Protein AF-A0A2J7ZG63-F1 (afdb_monomer_lite)

Sequence (299 aa):
ALFIFLTGQVRAAGVLKMDDATDRFLRTLTELAVAHCLASAEAAAAAAANSGARQDAAGSGPLSFIATDALVSLVAALVVQLNGGETLLNRYLALLVGLIKRDADEASVKFNARPYLRIWVGLMSELGVVPGSHAAAALAAAANADPSLGAPPAAADPGAQMRYLRACGVALHALQPLSVPGFAFGWLELIAHRSFMPRVLTAQLASGWPLFASLLIALLRFLEPYLRAADLSESIKQLYKGCLRLLLVLLHDFPEFLCEHHFSLCEAIPAPAVQMRNLVLSAFPRNMRLPDPFTPNLK

Secondary structure (DSSP, 8-state):
-HHHHHHHHHHHTTGGG-SHHHHHHHHHHHHHHHHHHHHHHHHHHHHHHHTT----SSS-PPP--HHHHHHHHHHHHHHHTS--HHHHHHHHHHHHHHHHHHHHHHTTTT---HHHHHHHHHHHHHTT--TT-HHHHHHHHHHHH-GGG-SS-GGG-HHHHHHHHHHHHHHHHHT-TTT-GGGHHHHHHHHT-TTTHHHHHT-GGGTTHHHHHHHHHHHHHHHHHHHHHT---HHHHHHHHHHHHHHHHHHHH-HHHHHHHHHHHHHHS-TT-HHHHHHHHT---TT--PPPTT-TT--

Radius of gyration: 22.32 Å; chains: 1; bounding box: 62×52×74 Å

InterPro domains:
  IPR007196 CCR4-Not complex component, Not1, C-terminal [PF04054] (164-299)
  IPR040398 CCR4-NOT transcription complex subunit 1 [PTHR13162] (9-299)

pLDDT: mean 84.55, std 16.76, range [36.06, 98.69]

Foldseek 3Di:
DVLVVVLVVCVVVVLLVPDPVVLVVLLVLLVVQVVQQQVVFVVQVVVCVVVPDDPDDDDTGDTDNPSLLVSLVVQLCCQWVVVSALVSLLSSLVSLLVVLLVQCVVVVPDDDCVSSLSNLLSNLPSLQPDPPDPVLVVLVVVCVVDVVSDDRTCNPPLVRSLSSLLSSLVSLLSVQCVSRVVCNVSSLCSLLPPSRPVSLCPPPPNNSLVSNLSNLLSLLLVLAVCLQVVPADPVSVVSVVSNLVSLQCCLVPPLVSLVVCLVVNLVSHDPSPVSSNCSSVVRDDPPDDDDDPPPPPDD

Structure (mmCIF, N/CA/C/O backbone):
data_AF-A0A2J7ZG63-F1
#
_entry.id   AF-A0A2J7ZG63-F1
#
loop_
_atom_site.group_PDB
_atom_site.id
_atom_site.type_symbol
_atom_site.label_atom_id
_atom_site.label_alt_id
_atom_site.label_comp_id
_atom_site.label_asym_id
_atom_site.label_entity_id
_atom_site.label_seq_id
_atom_site.pdbx_PDB_ins_code
_atom_site.Cartn_x
_atom_site.Cartn_y
_atom_site.Cartn_z
_atom_site.occupancy
_atom_site.B_iso_or_equiv
_atom_site.auth_seq_id
_atom_site.auth_comp_id
_atom_site.auth_asym_id
_atom_site.auth_atom_id
_atom_site.pdbx_PDB_model_num
ATOM 1 N N . ALA A 1 1 ? -16.377 22.037 19.843 1.00 40.59 1 ALA A N 1
ATOM 2 C CA . ALA A 1 1 ? -17.031 21.503 21.060 1.00 40.59 1 ALA A CA 1
ATOM 3 C C . ALA A 1 1 ? -16.798 19.997 21.237 1.00 40.59 1 ALA A C 1
ATOM 5 O O . ALA A 1 1 ? -16.064 19.644 22.147 1.00 40.59 1 ALA A O 1
ATOM 6 N N . LEU A 1 2 ? -17.312 19.116 20.360 1.00 46.38 2 LEU A N 1
ATOM 7 C CA . LEU A 1 2 ? -17.139 17.651 20.488 1.00 46.38 2 LEU A CA 1
ATOM 8 C C . LEU A 1 2 ? -15.664 17.209 20.480 1.00 46.38 2 LEU A C 1
ATOM 10 O O . LEU A 1 2 ? -15.243 16.418 21.314 1.00 46.38 2 LEU A O 1
ATOM 14 N N . PHE A 1 3 ? -14.866 17.789 19.582 1.00 51.56 3 PHE A N 1
ATOM 15 C CA . PHE A 1 3 ? -13.427 17.540 19.501 1.00 51.56 3 PHE A CA 1
ATOM 16 C C . PHE A 1 3 ? -12.673 17.960 20.778 1.00 51.56 3 PHE A C 1
ATOM 18 O O . PHE A 1 3 ? -11.799 17.243 21.254 1.00 51.56 3 PHE A O 1
ATOM 25 N N . ILE A 1 4 ? -13.058 19.094 21.374 1.00 55.00 4 ILE A N 1
ATOM 26 C CA . ILE A 1 4 ? -12.475 19.625 22.621 1.00 55.00 4 ILE A CA 1
ATOM 27 C C . ILE A 1 4 ? -12.866 18.744 23.819 1.00 55.00 4 ILE A C 1
ATOM 29 O O . ILE A 1 4 ? -12.054 18.452 24.692 1.00 55.00 4 ILE A O 1
ATOM 33 N N . PHE A 1 5 ? -14.107 18.256 23.835 1.00 58.56 5 PHE A N 1
ATOM 34 C CA . PHE A 1 5 ? -14.578 17.309 24.841 1.00 58.56 5 PHE A CA 1
ATOM 35 C C . PHE A 1 5 ? -13.845 15.962 24.750 1.00 58.56 5 PHE A C 1
ATOM 37 O O . PHE A 1 5 ? -13.357 15.457 25.759 1.00 58.56 5 PHE A O 1
ATOM 44 N N . LEU A 1 6 ? -13.697 15.414 23.539 1.00 59.81 6 LEU A N 1
ATOM 45 C CA . LEU A 1 6 ? -12.946 14.180 23.292 1.00 59.81 6 LEU A CA 1
ATOM 46 C C . LEU A 1 6 ? -11.471 14.327 23.668 1.00 59.81 6 LEU A C 1
ATOM 48 O O . LEU A 1 6 ? -10.932 13.460 24.343 1.00 59.81 6 LEU A O 1
ATOM 52 N N . THR A 1 7 ? -10.823 15.436 23.310 1.00 62.16 7 THR A N 1
ATOM 53 C CA . THR A 1 7 ? -9.430 15.697 23.711 1.00 62.16 7 THR A CA 1
ATOM 54 C C . THR A 1 7 ? -9.279 15.827 25.229 1.00 62.16 7 THR A C 1
ATOM 56 O O . THR A 1 7 ? -8.307 15.309 25.778 1.00 62.16 7 THR A O 1
ATOM 59 N N . GLY A 1 8 ? -10.250 16.430 25.924 1.00 64.06 8 GLY A N 1
ATOM 60 C CA . GLY A 1 8 ? -10.301 16.456 27.389 1.00 64.06 8 GLY A CA 1
ATOM 61 C C . GLY A 1 8 ? -10.406 15.058 28.008 1.00 64.06 8 GLY A C 1
ATOM 62 O O . GLY A 1 8 ? -9.625 14.720 28.895 1.00 64.06 8 GLY A O 1
ATOM 63 N N . GLN A 1 9 ? -11.305 14.217 27.490 1.00 68.56 9 GLN A N 1
ATOM 64 C CA . GLN A 1 9 ? -11.489 12.835 27.953 1.00 68.56 9 GLN A CA 1
ATOM 65 C C . GLN A 1 9 ? -10.272 11.948 27.654 1.00 68.56 9 GLN A C 1
ATOM 67 O O . GLN A 1 9 ? -9.820 11.207 28.520 1.00 68.56 9 GLN A O 1
ATOM 72 N N . VAL A 1 10 ? -9.684 12.062 26.461 1.00 68.31 10 VAL A N 1
ATOM 73 C CA . VAL A 1 10 ? -8.494 11.300 26.043 1.00 68.31 10 VAL A CA 1
ATOM 74 C C . VAL A 1 10 ? -7.267 11.675 26.879 1.00 68.31 10 VAL A C 1
ATOM 76 O O . VAL A 1 10 ? -6.502 10.795 27.280 1.00 68.31 10 VAL A O 1
ATOM 79 N N . ARG A 1 11 ? -7.081 12.968 27.184 1.00 67.25 11 ARG A N 1
ATOM 80 C CA . ARG A 1 11 ? -6.008 13.424 28.083 1.00 67.25 11 ARG A CA 1
ATOM 81 C C . ARG A 1 11 ? -6.235 12.945 29.515 1.00 67.25 11 ARG A C 1
ATOM 83 O O . ARG A 1 11 ? -5.290 12.460 30.131 1.00 67.25 11 ARG A O 1
ATOM 90 N N . ALA A 1 12 ? -7.468 13.023 30.018 1.00 64.62 12 ALA A N 1
ATOM 91 C CA . ALA A 1 12 ? -7.820 12.536 31.353 1.00 64.62 12 ALA A CA 1
ATOM 92 C C . ALA A 1 12 ? -7.634 11.014 31.490 1.00 64.62 12 ALA A C 1
ATOM 94 O O . ALA A 1 12 ? -7.130 10.544 32.507 1.00 64.62 12 ALA A O 1
ATOM 95 N N . ALA A 1 13 ? -7.955 10.253 30.441 1.00 68.38 13 ALA A N 1
ATOM 96 C CA . ALA A 1 13 ? -7.756 8.807 30.372 1.00 68.38 13 ALA A CA 1
ATOM 97 C C . ALA A 1 13 ? -6.279 8.390 30.226 1.00 68.38 13 ALA A C 1
ATOM 99 O O . ALA A 1 13 ? -5.968 7.205 30.295 1.00 68.38 13 ALA A O 1
ATOM 100 N N . GLY A 1 14 ? -5.353 9.337 30.036 1.00 68.00 14 GLY A N 1
ATOM 101 C CA . GLY A 1 14 ? -3.921 9.050 29.965 1.00 68.00 14 GLY A CA 1
ATOM 102 C C . GLY A 1 14 ? -3.464 8.356 28.680 1.00 68.00 14 GLY A C 1
ATOM 103 O O . GLY A 1 14 ? -2.347 7.860 28.649 1.00 68.00 14 GLY A O 1
ATOM 104 N N . VAL A 1 15 ? -4.258 8.369 27.605 1.00 67.12 15 VAL A N 1
ATOM 105 C CA . VAL A 1 15 ? -3.941 7.695 26.322 1.00 67.12 15 VAL A CA 1
ATOM 106 C C . VAL A 1 15 ? -2.662 8.242 25.663 1.00 67.12 15 VAL A C 1
ATOM 108 O O . VAL A 1 15 ? -2.036 7.589 24.841 1.00 67.12 15 VAL A O 1
ATOM 111 N N . LEU A 1 16 ? -2.225 9.451 26.023 1.00 67.38 16 LEU A N 1
ATOM 112 C CA . LEU A 1 16 ? -0.971 10.035 25.527 1.00 67.38 16 LEU A CA 1
ATOM 113 C C . LEU A 1 16 ? 0.252 9.677 26.383 1.00 67.38 16 LEU A C 1
ATOM 115 O O . LEU A 1 16 ? 1.351 10.134 26.083 1.00 67.38 16 LEU A O 1
ATOM 119 N N . LYS A 1 17 ? 0.095 8.861 27.434 1.00 74.12 17 LYS A N 1
ATOM 120 C CA . LYS A 1 17 ? 1.225 8.361 28.233 1.00 74.12 17 LYS A CA 1
ATOM 121 C C . LYS A 1 17 ? 2.074 7.344 27.467 1.00 74.12 17 LYS A C 1
ATOM 123 O O . LYS A 1 17 ? 3.171 7.037 27.920 1.00 74.12 17 LYS A O 1
ATOM 128 N N . MET A 1 18 ? 1.596 6.871 26.307 1.00 77.56 18 MET A N 1
ATOM 129 C CA . MET A 1 18 ? 2.280 5.891 25.453 1.00 77.56 18 MET A CA 1
ATOM 130 C C . MET A 1 18 ? 2.677 4.634 26.245 1.00 77.56 18 MET A C 1
ATOM 132 O O . MET A 1 18 ? 3.762 4.078 26.083 1.00 77.56 18 MET A O 1
ATOM 136 N N . ASP A 1 19 ? 1.792 4.204 27.133 1.00 81.62 19 ASP A N 1
ATOM 137 C CA . ASP A 1 19 ? 1.919 3.001 27.944 1.00 81.62 19 ASP A CA 1
ATOM 138 C C . ASP A 1 19 ? 1.199 1.810 27.287 1.00 81.62 19 ASP A C 1
ATOM 140 O O . ASP A 1 19 ? 0.539 1.939 26.253 1.00 81.62 19 ASP A O 1
ATOM 144 N N . ASP A 1 20 ? 1.297 0.630 27.896 1.00 84.38 20 ASP A N 1
ATOM 145 C CA . ASP A 1 20 ? 0.614 -0.578 27.413 1.00 84.38 20 ASP A CA 1
ATOM 146 C C . ASP A 1 20 ? -0.909 -0.405 27.316 1.00 84.38 20 ASP A C 1
ATOM 148 O O . ASP A 1 20 ? -1.566 -1.065 26.507 1.00 84.38 20 ASP A O 1
ATOM 152 N N . ALA A 1 21 ? -1.495 0.473 28.137 1.00 84.44 21 ALA A N 1
ATOM 153 C CA . ALA A 1 21 ? -2.921 0.771 28.088 1.00 84.44 21 ALA A CA 1
ATOM 154 C C . ALA A 1 21 ? -3.298 1.474 26.776 1.00 84.44 21 ALA A C 1
ATOM 156 O O . ALA A 1 21 ? -4.328 1.149 26.184 1.00 84.44 21 ALA A O 1
ATOM 157 N N . THR A 1 22 ? -2.434 2.364 26.283 1.00 84.75 22 THR A N 1
ATOM 158 C CA . THR A 1 22 ? -2.588 3.035 24.986 1.00 84.75 22 THR A CA 1
ATOM 159 C C . THR A 1 22 ? -2.623 2.027 23.836 1.00 84.75 22 THR A C 1
ATOM 161 O O . THR A 1 22 ? -3.526 2.072 22.998 1.00 84.75 22 THR A O 1
ATOM 164 N N . ASP A 1 23 ? -1.695 1.067 23.818 1.00 87.94 23 ASP A N 1
ATOM 165 C CA . ASP A 1 23 ? -1.643 0.042 22.769 1.00 87.94 23 ASP A CA 1
ATOM 166 C C . ASP A 1 23 ? -2.862 -0.889 22.817 1.00 87.94 23 ASP A C 1
ATOM 168 O O . ASP A 1 23 ? -3.428 -1.227 21.775 1.00 87.94 23 ASP A O 1
ATOM 172 N N . ARG A 1 24 ? -3.312 -1.284 24.018 1.00 89.69 24 ARG A N 1
ATOM 173 C CA . ARG A 1 24 ? -4.536 -2.090 24.191 1.00 89.69 24 ARG A CA 1
ATOM 174 C C . ARG A 1 24 ? -5.777 -1.335 23.734 1.00 89.69 24 ARG A C 1
ATOM 176 O O . ARG A 1 24 ? -6.632 -1.923 23.074 1.00 89.69 24 ARG A O 1
ATOM 183 N N . PHE A 1 25 ? -5.870 -0.048 24.061 1.00 90.00 25 PHE A N 1
ATOM 184 C CA . PHE A 1 25 ? -6.970 0.812 23.640 1.00 90.00 25 PHE A CA 1
ATOM 185 C C . PHE A 1 25 ? -7.047 0.904 22.114 1.00 90.00 25 PHE A C 1
ATOM 187 O O . PHE A 1 25 ? -8.087 0.586 21.537 1.00 90.00 25 PHE A O 1
ATOM 194 N N . LEU A 1 26 ? -5.936 1.253 21.456 1.00 91.69 26 LEU A N 1
ATOM 195 C CA . LEU A 1 26 ? -5.878 1.338 19.997 1.00 91.69 26 LEU A CA 1
ATOM 196 C C . LEU A 1 26 ? -6.184 -0.012 19.345 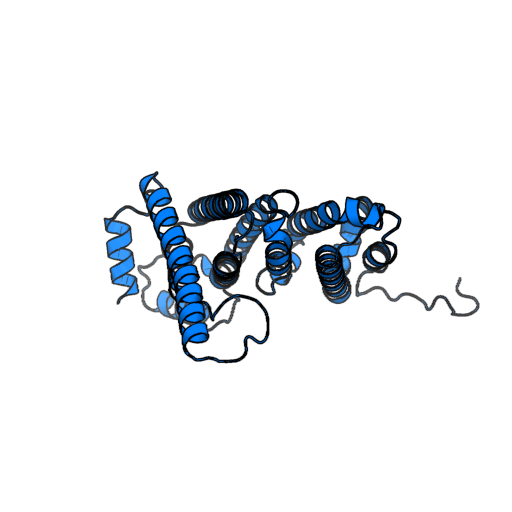1.00 91.69 26 LEU A C 1
ATOM 198 O O . LEU A 1 26 ? -6.957 -0.054 18.393 1.00 91.69 26 LEU A O 1
ATOM 202 N N . ARG A 1 27 ? -5.666 -1.117 19.899 1.00 94.00 27 ARG A N 1
ATOM 203 C CA . ARG A 1 27 ? -5.936 -2.470 19.391 1.00 94.00 27 ARG A CA 1
ATOM 204 C C . ARG A 1 27 ? -7.414 -2.803 19.435 1.00 94.00 27 ARG A C 1
ATOM 206 O O . ARG A 1 27 ? -7.976 -3.194 18.418 1.00 94.00 27 ARG A O 1
ATOM 213 N N . THR A 1 28 ? -8.025 -2.602 20.597 1.00 93.88 28 THR A N 1
ATOM 214 C CA . THR A 1 28 ? -9.440 -2.904 20.819 1.00 93.88 28 THR A CA 1
ATOM 215 C C . THR A 1 28 ? -10.318 -2.080 19.881 1.00 93.88 28 THR A C 1
ATOM 217 O O . THR A 1 28 ? -11.262 -2.607 19.299 1.00 93.88 28 THR A O 1
ATOM 220 N N . LEU A 1 29 ? -9.994 -0.798 19.676 1.00 93.44 29 LEU A N 1
ATOM 221 C CA . LEU A 1 29 ? -10.729 0.045 18.735 1.00 93.44 29 LEU A CA 1
ATOM 222 C C . LEU A 1 29 ? -10.574 -0.412 17.283 1.00 93.44 29 LEU A C 1
ATOM 224 O O . LEU A 1 29 ? -11.563 -0.426 16.550 1.00 93.44 29 LEU A O 1
ATOM 228 N N . THR A 1 30 ? -9.366 -0.794 16.858 1.00 95.44 30 THR A N 1
ATOM 229 C CA . THR A 1 30 ? -9.146 -1.321 15.505 1.00 95.44 30 THR A CA 1
ATOM 230 C C . THR A 1 30 ? -9.917 -2.617 15.286 1.00 95.44 30 THR A C 1
ATOM 232 O O . THR A 1 30 ? -10.618 -2.739 14.284 1.00 95.44 30 THR A O 1
ATOM 235 N N . GLU A 1 31 ? -9.853 -3.553 16.232 1.00 94.75 31 GLU A N 1
ATOM 236 C CA . GLU A 1 31 ? -10.591 -4.819 16.171 1.00 94.75 31 GLU A CA 1
ATOM 237 C C . GLU A 1 31 ? -12.105 -4.587 16.128 1.00 94.75 31 GLU A C 1
ATOM 239 O O . GLU A 1 31 ? -12.787 -5.163 15.282 1.00 94.75 31 GLU A O 1
ATOM 244 N N . LEU A 1 32 ? -12.633 -3.682 16.959 1.00 94.12 32 LEU A N 1
ATOM 245 C CA . LEU A 1 32 ? -14.058 -3.347 16.973 1.00 94.12 32 LEU A CA 1
ATOM 246 C C . LEU A 1 32 ? -14.509 -2.701 15.654 1.00 94.12 32 LEU A C 1
ATOM 248 O O . LEU A 1 32 ? -15.572 -3.039 15.131 1.00 94.12 32 LEU A O 1
ATOM 252 N N . ALA A 1 33 ? -13.704 -1.794 15.092 1.00 94.62 33 ALA A N 1
ATOM 253 C CA . ALA A 1 33 ? -14.012 -1.141 13.823 1.00 94.62 33 ALA A CA 1
ATOM 254 C C . ALA A 1 33 ? -14.024 -2.135 12.652 1.00 94.62 33 ALA A C 1
ATOM 256 O O . ALA A 1 33 ? -14.922 -2.086 11.805 1.00 94.62 33 ALA A O 1
ATOM 257 N N . VAL A 1 34 ? -13.059 -3.059 12.620 1.00 94.12 34 VAL A N 1
ATOM 258 C CA . VAL A 1 34 ? -13.005 -4.137 11.625 1.00 94.12 34 VAL A CA 1
ATOM 259 C C . VAL A 1 34 ? -14.193 -5.082 11.799 1.00 94.12 34 VAL A C 1
ATOM 261 O O . VAL A 1 34 ? -14.897 -5.340 10.824 1.00 94.12 34 VAL A O 1
ATOM 264 N N . ALA A 1 35 ? -14.473 -5.534 13.023 1.00 92.38 35 ALA A N 1
ATOM 265 C CA . ALA A 1 35 ? -15.587 -6.431 13.317 1.00 92.38 35 ALA A CA 1
ATOM 266 C C . ALA A 1 35 ? -16.938 -5.820 12.919 1.00 92.38 35 ALA A C 1
ATOM 268 O O . ALA A 1 35 ? -17.740 -6.483 12.267 1.00 92.38 35 ALA A O 1
ATOM 269 N N . HIS A 1 36 ? -17.167 -4.538 13.223 1.00 92.50 36 HIS A N 1
ATOM 270 C CA . HIS A 1 36 ? -18.373 -3.825 12.801 1.00 92.50 36 HIS A CA 1
ATOM 271 C C . HIS A 1 36 ? -18.509 -3.782 11.271 1.00 92.50 36 HIS A C 1
ATOM 273 O O . HIS A 1 36 ? -19.591 -4.007 10.725 1.00 92.50 36 HIS A O 1
ATOM 279 N N . CYS A 1 37 ? -17.409 -3.510 10.563 1.00 91.12 37 CYS A N 1
ATOM 280 C CA . CYS A 1 37 ? -17.391 -3.492 9.104 1.00 91.12 37 CYS A CA 1
ATOM 281 C C . CYS A 1 37 ? -17.750 -4.876 8.535 1.00 91.12 37 CYS A C 1
ATOM 283 O O . CYS A 1 37 ? -18.653 -4.986 7.707 1.00 91.12 37 CYS A O 1
ATOM 285 N N . LEU A 1 38 ? -17.135 -5.948 9.036 1.00 90.00 38 LEU A N 1
ATOM 286 C CA . LEU A 1 38 ? -17.414 -7.315 8.584 1.00 90.00 38 LEU A CA 1
ATOM 287 C C . LEU A 1 38 ? -18.848 -7.762 8.905 1.00 90.00 38 LEU A C 1
ATOM 289 O O . LEU A 1 38 ? -19.541 -8.247 8.011 1.00 90.00 38 LEU A O 1
ATOM 293 N N . ALA A 1 39 ? -19.331 -7.497 10.121 1.00 89.44 39 ALA A N 1
ATOM 294 C CA . ALA A 1 39 ? -20.701 -7.804 10.528 1.00 89.44 39 ALA A CA 1
ATOM 295 C C . ALA A 1 39 ? -21.741 -7.095 9.643 1.00 89.44 39 ALA A C 1
ATOM 297 O O . ALA A 1 39 ? -22.779 -7.667 9.316 1.00 89.44 39 ALA A O 1
ATOM 298 N N . SER A 1 40 ? -21.454 -5.866 9.193 1.00 88.00 40 SER A N 1
ATOM 299 C CA . SER A 1 40 ? -22.346 -5.147 8.275 1.00 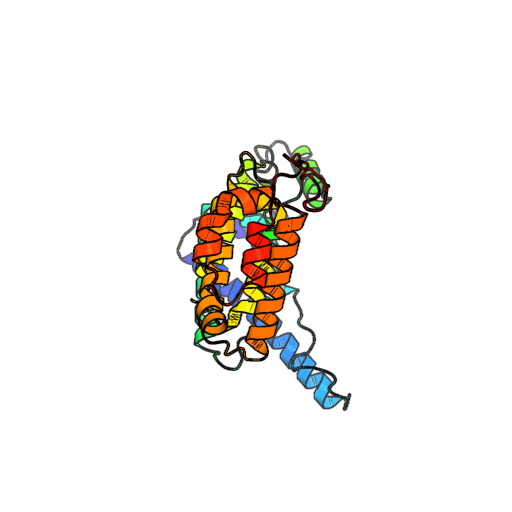88.00 40 SER A CA 1
ATOM 300 C C . SER A 1 40 ? -22.465 -5.823 6.903 1.00 88.00 40 SER A C 1
ATOM 302 O O . SER A 1 40 ? -23.559 -5.871 6.341 1.00 88.00 40 SER A O 1
ATOM 304 N N . ALA A 1 41 ? -21.379 -6.412 6.390 1.00 84.19 41 ALA A N 1
ATOM 305 C CA . ALA A 1 41 ? -21.413 -7.153 5.131 1.00 84.19 41 ALA A CA 1
ATOM 306 C C . ALA A 1 41 ? -22.164 -8.481 5.261 1.00 84.19 41 ALA A C 1
ATOM 308 O O . ALA A 1 41 ? -22.887 -8.859 4.337 1.00 84.19 41 ALA A O 1
ATOM 309 N N . GLU A 1 42 ? -22.025 -9.170 6.395 1.00 84.00 42 GLU A N 1
ATOM 310 C CA . GLU A 1 42 ? -22.780 -10.391 6.692 1.00 84.00 42 GLU A CA 1
ATOM 311 C C . GLU A 1 42 ? -24.279 -10.103 6.817 1.00 84.00 42 GLU A C 1
ATOM 313 O O . GLU A 1 42 ? -25.093 -10.785 6.192 1.00 84.00 42 GLU A O 1
ATOM 318 N N . ALA A 1 43 ? -24.651 -9.040 7.535 1.00 83.81 43 ALA A N 1
ATOM 319 C CA . ALA A 1 43 ? -26.038 -8.599 7.657 1.00 83.81 43 ALA A CA 1
ATOM 320 C C . ALA A 1 43 ? -26.644 -8.228 6.293 1.00 83.81 43 ALA A C 1
ATOM 322 O O . ALA A 1 43 ? -27.768 -8.622 5.975 1.00 83.81 43 ALA A O 1
ATOM 323 N N . ALA A 1 44 ? -25.887 -7.515 5.453 1.00 80.69 44 ALA A N 1
ATOM 324 C CA . ALA A 1 44 ? -26.332 -7.151 4.114 1.00 80.69 44 ALA A CA 1
ATOM 325 C C . ALA A 1 44 ? -26.457 -8.373 3.182 1.00 80.69 44 ALA A C 1
ATOM 327 O O . ALA A 1 44 ? -27.405 -8.455 2.400 1.00 80.69 44 ALA A O 1
ATOM 328 N N . ALA A 1 45 ? -25.551 -9.349 3.290 1.00 79.19 45 ALA A N 1
ATOM 329 C CA . ALA A 1 45 ? -25.643 -10.606 2.550 1.00 79.19 45 ALA A CA 1
ATOM 330 C C . ALA A 1 45 ? -26.867 -11.439 2.977 1.00 79.19 45 ALA A C 1
ATOM 332 O O . ALA A 1 45 ? -27.569 -11.979 2.122 1.00 79.19 45 ALA A O 1
ATOM 333 N N . ALA A 1 46 ? -27.174 -11.489 4.278 1.00 80.25 46 ALA A N 1
ATOM 334 C CA . ALA A 1 46 ? -28.361 -12.166 4.800 1.00 80.25 46 ALA A CA 1
ATOM 335 C C . ALA A 1 46 ? -29.670 -11.505 4.322 1.00 80.25 46 ALA A C 1
ATOM 337 O O . ALA A 1 46 ? -30.613 -12.195 3.933 1.00 80.25 46 ALA A O 1
ATOM 338 N N . ALA A 1 47 ? -29.722 -10.170 4.271 1.00 79.25 47 ALA A N 1
ATOM 339 C CA . ALA A 1 47 ? -30.874 -9.437 3.741 1.00 79.25 47 ALA A CA 1
ATOM 340 C C . ALA A 1 47 ? -31.092 -9.676 2.231 1.00 79.25 47 ALA A C 1
ATOM 342 O O . ALA A 1 47 ? -32.232 -9.810 1.776 1.00 79.25 47 ALA A O 1
ATOM 343 N N . ALA A 1 48 ? -30.010 -9.776 1.453 1.00 73.56 48 ALA A N 1
ATOM 344 C CA . ALA A 1 48 ? -30.072 -10.098 0.026 1.00 73.56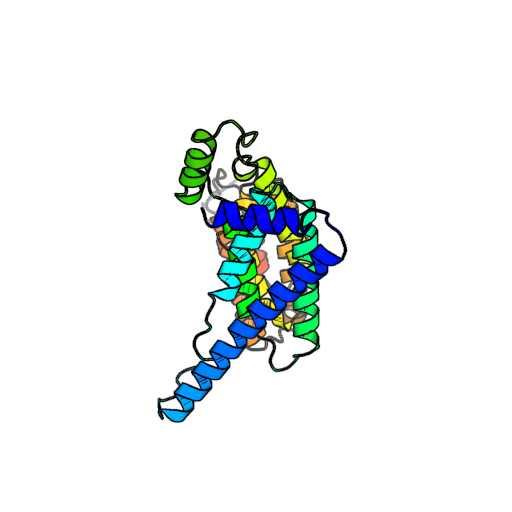 48 ALA A CA 1
ATOM 345 C C . ALA A 1 48 ? -30.570 -11.534 -0.228 1.00 73.56 48 ALA A C 1
ATOM 347 O O . ALA A 1 48 ? -31.370 -11.761 -1.133 1.00 73.56 48 ALA A O 1
ATOM 348 N N . ALA A 1 49 ? -30.161 -12.496 0.607 1.00 72.81 49 ALA A N 1
ATOM 349 C CA . ALA A 1 49 ? -30.634 -13.878 0.519 1.00 72.81 49 ALA A CA 1
ATOM 350 C C . ALA A 1 49 ? -32.146 -13.999 0.790 1.00 72.81 49 ALA A C 1
ATOM 352 O O . ALA A 1 49 ? -32.839 -14.747 0.103 1.00 72.81 49 ALA A O 1
ATOM 353 N N . ASN A 1 50 ? -32.674 -13.209 1.730 1.00 71.38 50 ASN A N 1
ATOM 354 C CA . ASN A 1 50 ? -34.099 -13.208 2.073 1.00 71.38 50 ASN A CA 1
ATOM 355 C C . ASN A 1 50 ? -34.997 -12.519 1.027 1.00 71.38 50 ASN A C 1
ATOM 357 O O . ASN A 1 50 ? -36.209 -12.709 1.057 1.00 71.38 50 ASN A O 1
ATOM 361 N N . SER A 1 51 ? -34.434 -11.721 0.112 1.00 70.56 51 SER A N 1
ATOM 362 C CA . SER A 1 51 ? -35.195 -10.941 -0.880 1.00 70.56 51 SER A CA 1
ATOM 363 C C . SER A 1 51 ? -35.227 -11.558 -2.286 1.00 70.56 51 SER A C 1
ATOM 365 O O . SER A 1 51 ? -35.843 -10.988 -3.184 1.00 70.56 51 SER A O 1
ATOM 367 N N . GLY A 1 52 ? -34.607 -12.727 -2.498 1.00 59.44 52 GLY A N 1
ATOM 368 C CA . GLY A 1 52 ? -34.657 -13.455 -3.776 1.00 59.44 52 GLY A CA 1
ATOM 369 C C . GLY A 1 52 ? -33.992 -12.737 -4.962 1.00 59.44 52 GLY A C 1
ATOM 370 O O . GLY A 1 52 ? -34.204 -13.128 -6.111 1.00 59.44 52 GLY A O 1
ATOM 371 N N . ALA A 1 53 ? -33.201 -11.688 -4.712 1.00 54.88 53 ALA A N 1
ATOM 372 C CA . ALA A 1 53 ? -32.502 -10.941 -5.751 1.00 5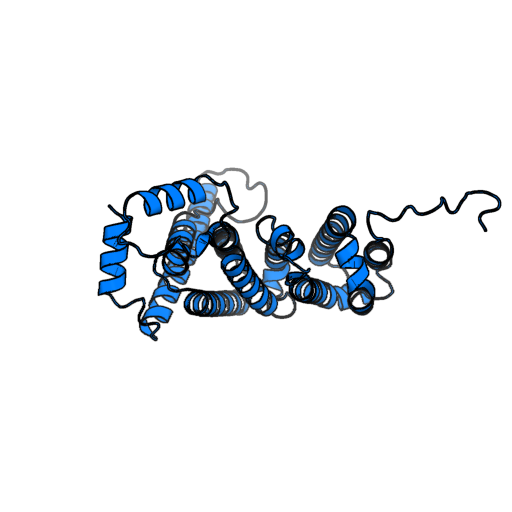4.88 53 ALA A CA 1
ATOM 373 C C . ALA A 1 53 ? -31.352 -11.772 -6.353 1.00 54.88 53 ALA A C 1
ATOM 375 O O . ALA A 1 53 ? -30.601 -12.434 -5.633 1.00 54.88 53 ALA A O 1
ATOM 376 N N . ARG A 1 54 ? -31.210 -11.733 -7.688 1.00 44.19 54 ARG A N 1
ATOM 377 C CA . ARG A 1 54 ? -30.130 -12.413 -8.423 1.00 44.19 54 ARG A CA 1
ATOM 378 C C . ARG A 1 54 ? -28.766 -11.972 -7.885 1.00 44.19 54 ARG A C 1
ATOM 380 O O . ARG A 1 54 ? -28.449 -10.785 -7.878 1.00 44.19 54 ARG A O 1
ATOM 387 N N . GLN A 1 55 ? -27.976 -12.950 -7.443 1.00 51.50 55 GLN A N 1
ATOM 388 C CA . GLN A 1 55 ? -26.589 -12.781 -7.016 1.00 51.50 55 GLN A CA 1
ATOM 389 C C . GLN A 1 55 ? -25.698 -12.519 -8.235 1.00 51.50 55 GLN A C 1
ATOM 391 O O . GLN A 1 55 ? -25.013 -13.419 -8.716 1.00 51.50 55 GLN A O 1
ATOM 396 N N . ASP A 1 56 ? -25.698 -11.290 -8.741 1.00 36.06 56 ASP A N 1
ATOM 397 C CA . ASP A 1 56 ? -24.698 -10.876 -9.718 1.00 36.06 56 ASP A CA 1
ATOM 398 C C . ASP A 1 56 ? -23.428 -10.410 -8.981 1.00 36.06 56 ASP A C 1
ATOM 400 O O . ASP A 1 56 ? -23.419 -9.413 -8.265 1.00 36.06 56 ASP A O 1
ATOM 404 N N . ALA A 1 57 ? -22.360 -11.190 -9.180 1.00 38.88 57 ALA A N 1
ATOM 405 C CA . ALA A 1 57 ? -20.952 -10.957 -8.840 1.00 38.88 57 ALA A CA 1
ATOM 406 C C . ALA A 1 57 ? -20.540 -10.895 -7.343 1.00 38.88 57 ALA A C 1
ATOM 408 O O . ALA A 1 57 ? -20.615 -9.876 -6.668 1.00 38.88 57 ALA A O 1
ATOM 409 N N . ALA A 1 58 ? -19.928 -11.999 -6.891 1.00 39.16 58 ALA A N 1
ATOM 410 C CA . ALA A 1 58 ? -18.885 -12.068 -5.855 1.00 39.16 58 ALA A CA 1
ATOM 411 C C . ALA A 1 58 ? -19.210 -11.524 -4.438 1.00 39.16 58 ALA A C 1
ATOM 413 O O . ALA A 1 58 ? -18.624 -10.561 -3.953 1.00 39.16 58 ALA A O 1
ATOM 414 N N . GLY A 1 59 ? -20.031 -12.270 -3.695 1.00 45.75 59 GLY A N 1
ATOM 415 C CA . GLY A 1 59 ? -19.623 -12.772 -2.369 1.00 45.75 59 GLY A CA 1
ATOM 416 C C . GLY A 1 59 ? -19.524 -11.822 -1.165 1.00 45.75 59 GLY A C 1
ATOM 417 O O . GLY A 1 59 ? -19.017 -12.247 -0.131 1.00 45.75 59 GLY A O 1
ATOM 418 N N . SER A 1 60 ? -19.997 -10.578 -1.212 1.00 55.69 60 SER A N 1
ATOM 419 C CA . SER A 1 60 ? -20.064 -9.733 -0.009 1.00 55.69 60 SER A CA 1
ATOM 420 C C . SER A 1 60 ? -21.038 -8.584 -0.192 1.00 55.69 60 SER A C 1
ATOM 422 O O . SER A 1 60 ? -20.844 -7.770 -1.090 1.00 55.69 60 SER A O 1
ATOM 424 N N . GLY A 1 61 ? -22.012 -8.447 0.708 1.00 60.12 61 GLY A N 1
ATOM 425 C CA . GLY A 1 61 ? -22.857 -7.254 0.763 1.00 60.12 61 GLY A CA 1
ATOM 426 C C . GLY A 1 61 ? -22.050 -5.954 0.964 1.00 60.12 61 GLY A C 1
ATOM 427 O O . GLY A 1 61 ? -20.850 -6.016 1.275 1.00 60.12 61 GLY A O 1
ATOM 428 N N . PRO A 1 62 ? -22.682 -4.777 0.770 1.00 74.62 62 PRO A N 1
ATOM 429 C CA . PRO A 1 62 ? -22.050 -3.480 0.996 1.00 74.62 62 PRO A CA 1
ATOM 430 C C . PRO A 1 62 ? -21.499 -3.376 2.424 1.00 74.62 62 PRO A C 1
ATOM 432 O O . PRO A 1 62 ? -22.207 -3.620 3.397 1.00 74.62 62 PRO A O 1
ATOM 435 N N . LEU A 1 63 ? -20.222 -3.011 2.533 1.00 82.94 63 LEU A N 1
ATOM 436 C CA . LEU A 1 63 ? -19.536 -2.783 3.805 1.00 82.94 63 LEU A CA 1
ATOM 437 C C . LEU A 1 63 ? -19.848 -1.374 4.324 1.00 82.94 63 LEU A C 1
ATOM 439 O O . LEU A 1 63 ? -19.743 -0.398 3.579 1.00 82.94 63 LEU A O 1
ATOM 443 N N . SER A 1 64 ? -20.166 -1.258 5.612 1.00 90.81 64 SER A N 1
ATOM 444 C CA . SER A 1 64 ? -20.247 0.025 6.308 1.00 90.81 64 SER A CA 1
ATOM 445 C C . SER A 1 64 ? -18.885 0.416 6.877 1.00 90.81 64 SER A C 1
ATOM 447 O O . SER A 1 64 ? -18.371 -0.215 7.801 1.00 90.81 64 SER A O 1
ATOM 449 N N . PHE A 1 65 ? -18.321 1.503 6.352 1.00 92.25 65 PHE A N 1
ATOM 450 C CA . PHE A 1 65 ? -17.010 2.024 6.750 1.00 92.25 65 PHE A CA 1
ATOM 451 C C . PHE A 1 65 ? -17.070 3.094 7.849 1.00 92.25 65 PHE A C 1
ATOM 453 O O . PHE A 1 65 ? -16.058 3.712 8.164 1.00 92.25 65 PHE A O 1
ATOM 460 N N . ILE A 1 66 ? -18.231 3.315 8.473 1.00 91.81 66 ILE A N 1
ATOM 461 C CA . ILE A 1 66 ? -18.401 4.409 9.442 1.00 91.81 66 ILE A CA 1
ATOM 462 C C . ILE A 1 66 ? -17.468 4.271 10.654 1.00 91.81 66 ILE A C 1
ATOM 464 O O . ILE A 1 66 ? -16.864 5.248 11.091 1.00 91.81 66 ILE A O 1
ATOM 468 N N . ALA A 1 67 ? -17.291 3.045 11.156 1.00 91.69 67 ALA A N 1
ATOM 469 C CA . ALA A 1 67 ? -16.425 2.769 12.297 1.00 91.69 67 ALA A CA 1
ATOM 470 C C . ALA A 1 67 ? -14.939 2.887 11.926 1.00 91.69 67 ALA A C 1
ATOM 472 O O . ALA A 1 67 ? -14.150 3.418 12.705 1.00 91.69 67 ALA A O 1
ATOM 473 N N . THR A 1 68 ? -14.555 2.438 10.725 1.00 92.62 68 THR A N 1
ATOM 474 C CA . THR A 1 68 ? -13.177 2.573 10.233 1.00 92.62 68 THR A CA 1
ATOM 475 C C . THR A 1 68 ? -12.814 4.028 9.966 1.00 92.62 68 THR A C 1
ATOM 477 O O . THR A 1 68 ? -11.713 4.441 10.308 1.00 92.62 68 THR A O 1
ATOM 480 N N . ASP A 1 69 ? -13.737 4.821 9.421 1.00 90.88 69 ASP A N 1
ATOM 481 C CA . ASP A 1 69 ? -13.507 6.241 9.148 1.00 90.88 69 ASP A CA 1
ATOM 482 C C . ASP A 1 69 ? -13.391 7.030 10.463 1.00 90.88 69 ASP A C 1
ATOM 484 O O . ASP A 1 69 ? -12.457 7.809 10.635 1.00 90.88 69 ASP A O 1
ATOM 488 N N . ALA A 1 70 ? -14.255 6.748 11.447 1.00 88.88 70 ALA A N 1
ATOM 489 C CA . ALA A 1 70 ? -14.153 7.343 12.780 1.00 88.88 70 ALA A CA 1
ATOM 490 C C . ALA A 1 70 ? -12.832 6.989 13.490 1.00 88.88 70 ALA A C 1
ATOM 492 O O . ALA A 1 70 ? -12.222 7.849 14.128 1.00 88.88 70 ALA A O 1
ATOM 493 N N . LEU A 1 71 ? -12.369 5.739 13.358 1.00 92.69 71 LEU A N 1
ATOM 494 C CA . LEU A 1 71 ? -11.071 5.302 13.872 1.00 92.69 71 LEU A CA 1
ATOM 495 C C . LEU A 1 71 ? -9.919 6.066 13.211 1.00 92.69 71 LEU A C 1
ATOM 497 O O . LEU A 1 71 ? -9.028 6.537 13.914 1.00 92.69 71 LEU A O 1
ATOM 501 N N . VAL A 1 72 ? -9.932 6.199 11.882 1.00 91.94 72 VAL A N 1
ATOM 502 C CA . VAL A 1 72 ? -8.902 6.940 11.139 1.00 91.94 72 VAL A CA 1
ATOM 503 C C . VAL A 1 72 ? -8.826 8.380 11.628 1.00 91.94 72 VAL A C 1
ATOM 505 O O . VAL A 1 72 ? -7.739 8.820 12.003 1.00 91.94 72 VAL A O 1
ATOM 508 N N . SER A 1 73 ? -9.960 9.079 11.705 1.00 86.62 73 SER A N 1
ATOM 509 C CA . SER A 1 73 ? -9.973 10.474 12.147 1.00 86.62 73 SER A CA 1
ATOM 510 C C . SER A 1 73 ? -9.532 10.629 13.605 1.00 86.62 73 SER A C 1
ATOM 512 O O . SER A 1 73 ? -8.846 11.593 13.944 1.00 86.62 73 SER A O 1
ATOM 514 N N . LEU A 1 74 ? -9.850 9.662 14.476 1.00 86.69 74 LEU A N 1
ATOM 515 C CA . LEU A 1 74 ? -9.337 9.638 15.847 1.00 86.69 74 LEU A CA 1
ATOM 516 C C . LEU A 1 74 ? -7.812 9.471 15.873 1.00 86.69 74 LEU A C 1
ATOM 518 O O . LEU A 1 74 ? -7.127 10.238 16.545 1.00 86.69 74 LEU A O 1
ATOM 522 N N . VAL A 1 75 ? -7.267 8.493 15.147 1.00 89.12 75 VAL A N 1
ATOM 523 C CA . VAL A 1 75 ? -5.819 8.233 15.102 1.00 89.12 75 VAL A CA 1
ATOM 524 C C . VAL A 1 75 ? -5.070 9.427 14.513 1.00 89.12 75 VAL A C 1
ATOM 526 O O . VAL A 1 75 ? -4.065 9.858 15.079 1.00 89.12 75 VAL A O 1
ATOM 529 N N . ALA A 1 76 ? -5.572 10.009 13.424 1.00 86.06 76 ALA A N 1
ATOM 530 C CA . ALA A 1 76 ? -4.982 11.192 12.813 1.00 86.06 76 ALA A CA 1
ATOM 531 C C . ALA A 1 76 ? -4.991 12.386 13.779 1.00 86.06 76 ALA A C 1
ATOM 533 O O . ALA A 1 76 ? -3.969 13.056 13.938 1.00 86.06 76 ALA A O 1
ATOM 534 N N . ALA A 1 77 ? -6.094 12.608 14.500 1.00 80.00 77 ALA A N 1
ATOM 535 C CA . ALA A 1 77 ? -6.162 13.624 15.544 1.00 80.00 77 ALA A CA 1
ATOM 536 C C . ALA A 1 77 ? -5.159 13.371 16.683 1.00 80.00 77 ALA A C 1
ATOM 538 O O . ALA A 1 77 ? -4.486 14.303 17.126 1.00 80.00 77 ALA A O 1
ATOM 539 N N . LEU A 1 78 ? -5.014 12.122 17.140 1.00 82.56 78 LEU A N 1
ATOM 540 C CA . LEU A 1 78 ? -4.051 11.763 18.186 1.00 82.56 78 LEU A CA 1
ATOM 541 C C . LEU A 1 78 ? -2.605 12.056 17.756 1.00 82.56 78 LEU A C 1
ATOM 543 O O . LEU A 1 78 ? -1.820 12.604 18.530 1.00 82.56 78 LEU A O 1
ATOM 547 N N . VAL A 1 79 ? -2.261 11.723 16.512 1.00 84.19 79 VAL A N 1
ATOM 548 C CA . VAL A 1 79 ? -0.920 11.937 15.954 1.00 84.19 79 VAL A CA 1
ATOM 549 C C . VAL A 1 79 ? -0.641 13.425 15.738 1.00 84.19 79 VAL A C 1
ATOM 551 O O . VAL A 1 79 ? 0.409 13.915 16.153 1.00 84.19 79 VAL A O 1
ATOM 554 N N . VAL A 1 80 ? -1.577 14.142 15.111 1.00 78.75 80 VAL A N 1
ATOM 555 C CA . VAL A 1 80 ? -1.344 15.488 14.570 1.00 78.75 80 VAL A CA 1
ATOM 556 C C . VAL A 1 80 ? -1.777 16.599 15.525 1.00 78.75 80 VAL A C 1
ATOM 558 O O . VAL A 1 80 ? -1.037 17.555 15.726 1.00 78.75 80 VAL A O 1
ATOM 561 N N . GLN A 1 81 ? -2.976 16.508 16.101 1.00 72.31 81 GLN A N 1
ATOM 562 C CA . GLN A 1 81 ? -3.576 17.593 16.893 1.00 72.31 81 GLN A CA 1
ATOM 563 C C . GLN A 1 81 ? -3.237 17.477 18.383 1.00 72.31 81 GLN A C 1
ATOM 565 O O . GLN A 1 81 ? -3.190 18.475 19.097 1.00 72.31 81 GLN A O 1
ATOM 570 N N . LEU A 1 82 ? -2.991 16.258 18.862 1.00 70.94 82 LEU A N 1
ATOM 571 C CA . LEU A 1 82 ? -2.618 15.978 20.249 1.00 70.94 82 LEU A CA 1
ATOM 572 C C . LEU A 1 82 ? -1.110 15.778 20.458 1.00 70.94 82 LEU A C 1
ATOM 574 O O . LEU A 1 82 ? -0.704 15.399 21.554 1.00 70.94 82 LEU A O 1
ATOM 578 N N . ASN A 1 83 ? -0.287 16.067 19.444 1.00 72.62 83 ASN A N 1
ATOM 579 C CA . ASN A 1 83 ? 1.174 15.948 19.485 1.00 72.62 83 ASN A CA 1
ATOM 580 C C . ASN A 1 83 ? 1.691 14.530 19.810 1.00 72.62 83 ASN A C 1
ATOM 582 O O . ASN A 1 83 ? 2.783 14.381 20.354 1.00 72.62 83 ASN A O 1
ATOM 586 N N . GLY A 1 84 ? 0.940 13.478 19.452 1.00 75.56 84 GLY A N 1
ATOM 587 C CA . GLY A 1 84 ? 1.419 12.094 19.544 1.00 75.56 84 GLY A CA 1
ATOM 588 C C . GLY A 1 84 ? 2.581 11.795 18.589 1.00 75.56 84 GLY A C 1
ATOM 589 O O . GLY A 1 84 ? 3.422 10.947 18.882 1.00 75.56 84 GLY A O 1
ATOM 590 N N . GLY A 1 85 ? 2.659 12.519 17.468 1.00 85.25 85 GLY A N 1
ATOM 591 C CA . GLY A 1 85 ? 3.812 12.523 16.576 1.00 85.25 85 GLY A CA 1
ATOM 592 C C . GLY A 1 85 ? 4.141 11.168 15.940 1.00 85.25 85 GLY A C 1
ATOM 593 O O . GLY A 1 85 ? 3.309 10.271 15.813 1.00 85.25 85 GLY A O 1
ATOM 594 N N . GLU A 1 86 ? 5.393 11.037 15.502 1.00 88.06 86 GLU A N 1
ATOM 595 C CA . GLU A 1 86 ? 5.889 9.856 14.786 1.00 88.06 86 GLU A CA 1
ATOM 596 C C . GLU A 1 86 ? 5.948 8.602 15.673 1.00 88.06 86 GLU A C 1
ATOM 598 O O . GLU A 1 86 ? 5.749 7.490 15.188 1.00 88.06 86 GLU A O 1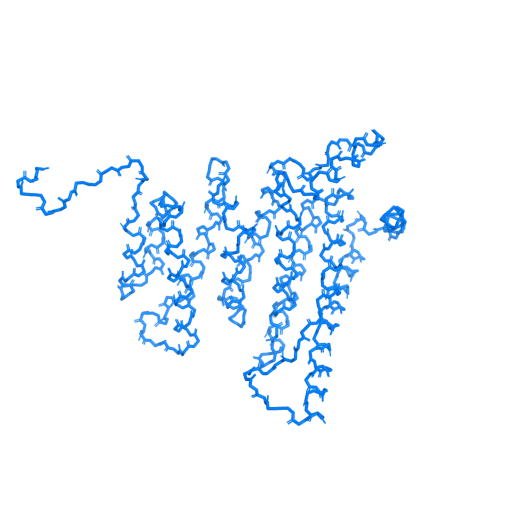
ATOM 603 N N . THR A 1 87 ? 6.170 8.760 16.979 1.00 89.69 87 THR A N 1
ATOM 604 C CA . THR A 1 87 ? 6.233 7.638 17.926 1.00 89.69 87 THR A CA 1
ATOM 605 C C . THR A 1 87 ? 4.886 6.935 18.050 1.00 89.69 87 THR A C 1
ATOM 607 O O . THR A 1 87 ? 4.823 5.712 17.916 1.00 89.69 87 THR A O 1
ATOM 610 N N . LEU A 1 88 ? 3.800 7.692 18.238 1.00 90.31 88 LEU A N 1
ATOM 611 C CA . LEU A 1 88 ? 2.453 7.130 18.302 1.00 90.31 88 LEU A CA 1
ATOM 612 C C . LEU A 1 88 ? 2.054 6.490 16.970 1.00 90.31 88 LEU A C 1
ATOM 614 O O . LEU A 1 88 ? 1.508 5.387 16.957 1.00 90.31 88 LEU A O 1
ATOM 618 N N . LEU A 1 89 ? 2.365 7.157 15.853 1.00 92.69 89 LEU A N 1
ATOM 619 C CA . LEU A 1 89 ? 2.078 6.626 14.525 1.00 92.69 89 LEU A CA 1
ATOM 620 C C . LEU A 1 89 ? 2.780 5.283 14.300 1.00 92.69 89 LEU A C 1
ATOM 622 O O . LEU A 1 89 ? 2.127 4.322 13.910 1.00 92.69 89 LEU A O 1
ATOM 626 N N . ASN A 1 90 ? 4.080 5.187 14.583 1.00 94.19 90 ASN A N 1
ATOM 627 C CA . ASN A 1 90 ? 4.832 3.945 14.408 1.00 94.19 90 ASN A CA 1
ATOM 628 C C . ASN A 1 90 ? 4.272 2.800 15.262 1.00 94.19 90 ASN A C 1
ATOM 630 O O . ASN A 1 90 ? 4.160 1.679 14.768 1.00 94.19 90 ASN A O 1
ATOM 634 N N . ARG A 1 91 ? 3.859 3.073 16.509 1.00 93.94 91 ARG A N 1
ATOM 635 C CA . ARG A 1 91 ? 3.204 2.066 17.364 1.00 93.94 91 ARG A CA 1
ATOM 636 C C . ARG A 1 91 ? 1.883 1.595 16.772 1.00 93.94 91 ARG A C 1
ATOM 638 O O . ARG A 1 91 ? 1.654 0.392 16.673 1.00 93.94 91 ARG A O 1
ATOM 645 N N . TYR A 1 92 ? 1.043 2.528 16.330 1.00 95.75 92 TYR A N 1
ATOM 646 C CA . TYR A 1 92 ? -0.237 2.189 15.720 1.00 95.75 92 TYR A CA 1
ATOM 647 C C . TYR A 1 92 ? -0.069 1.412 14.406 1.00 95.75 92 TYR A C 1
ATOM 649 O O . TYR A 1 92 ? -0.758 0.420 14.181 1.00 95.75 92 TYR A O 1
ATOM 657 N N . LEU A 1 93 ? 0.880 1.809 13.555 1.00 97.00 93 LEU A N 1
ATOM 658 C CA . LEU A 1 93 ? 1.187 1.090 12.321 1.00 97.00 93 LEU A CA 1
ATOM 659 C C . LEU A 1 93 ? 1.718 -0.317 12.613 1.00 97.00 93 LEU A C 1
ATOM 661 O O . LEU A 1 93 ? 1.255 -1.268 11.994 1.00 97.00 93 LEU A O 1
ATOM 665 N N . ALA A 1 94 ? 2.628 -0.482 13.577 1.00 96.56 94 ALA A N 1
ATOM 666 C CA . ALA A 1 94 ? 3.125 -1.798 13.980 1.00 96.56 94 ALA A CA 1
ATOM 667 C C . ALA A 1 94 ? 1.997 -2.706 14.498 1.00 96.56 94 ALA A C 1
ATOM 669 O O . ALA A 1 94 ? 1.934 -3.887 14.150 1.00 96.56 94 ALA A O 1
ATOM 670 N N . LEU A 1 95 ? 1.069 -2.142 15.274 1.00 96.31 95 LEU A N 1
ATOM 671 C CA . LEU A 1 95 ? -0.139 -2.826 15.722 1.00 96.31 95 LEU A CA 1
ATOM 672 C C . LEU A 1 95 ? -0.996 -3.263 14.531 1.00 96.31 95 LEU A C 1
ATOM 674 O O . LEU A 1 95 ? -1.365 -4.434 14.455 1.00 96.31 95 LEU A O 1
ATOM 678 N N . LEU A 1 96 ? -1.282 -2.354 13.595 1.00 97.06 96 LEU A N 1
ATOM 679 C CA . LEU A 1 96 ? -2.099 -2.629 12.412 1.00 97.06 96 LEU A CA 1
ATOM 680 C C . LEU A 1 96 ? -1.467 -3.708 11.521 1.00 97.06 96 LEU A C 1
ATOM 682 O O . LEU A 1 96 ? -2.166 -4.604 11.053 1.00 97.06 96 LEU A O 1
ATOM 686 N N . VAL A 1 97 ? -0.145 -3.666 11.330 1.00 97.50 97 VAL A N 1
ATOM 687 C CA . VAL A 1 97 ? 0.622 -4.710 10.631 1.00 97.50 97 VAL A CA 1
ATOM 688 C C . VAL A 1 97 ? 0.447 -6.058 11.330 1.00 97.50 97 VAL A C 1
ATOM 690 O O . VAL A 1 97 ? 0.151 -7.053 10.672 1.00 97.50 97 VAL A O 1
ATOM 693 N N . GLY A 1 98 ? 0.616 -6.098 12.655 1.00 96.31 98 GLY A N 1
ATOM 694 C CA . GLY A 1 98 ? 0.457 -7.320 13.443 1.00 96.31 98 GLY A CA 1
ATOM 695 C C . GLY A 1 98 ? -0.959 -7.889 13.371 1.00 96.31 98 GLY A C 1
ATOM 696 O O . GLY A 1 98 ? -1.122 -9.101 13.266 1.00 96.31 98 GLY A O 1
ATOM 697 N N . LEU A 1 99 ? -1.970 -7.018 13.368 1.00 95.12 99 LEU A N 1
ATOM 698 C CA . LEU A 1 99 ? -3.372 -7.402 13.237 1.00 95.12 99 LEU A CA 1
ATOM 699 C C . LEU A 1 99 ? -3.661 -8.027 11.866 1.00 95.12 99 LEU A C 1
ATOM 701 O O . LEU A 1 99 ? -4.220 -9.113 11.799 1.00 95.12 99 LEU A O 1
ATOM 705 N N . ILE A 1 100 ? -3.209 -7.392 10.779 1.00 95.50 100 ILE A N 1
ATOM 706 C CA . ILE A 1 100 ? -3.383 -7.919 9.416 1.00 95.50 100 ILE A CA 1
ATOM 707 C C . ILE A 1 100 ? -2.703 -9.278 9.258 1.00 95.50 100 ILE A C 1
ATOM 709 O O . ILE A 1 100 ? -3.286 -10.174 8.658 1.00 95.50 100 ILE A O 1
ATOM 713 N N . LYS A 1 101 ? -1.485 -9.440 9.793 1.00 95.12 101 LYS A N 1
ATOM 714 C CA . LYS A 1 101 ? -0.772 -10.725 9.758 1.00 95.12 101 LYS A CA 1
ATOM 715 C C . LYS A 1 101 ? -1.545 -11.809 10.499 1.00 95.12 101 LYS A C 1
ATOM 717 O O . LYS A 1 101 ? -1.837 -12.838 9.906 1.00 95.12 101 LYS A O 1
ATOM 722 N N . ARG A 1 102 ? -1.948 -11.531 11.745 1.00 93.56 102 ARG A N 1
ATOM 723 C CA . ARG A 1 102 ? -2.757 -12.452 12.553 1.00 93.56 102 ARG A CA 1
ATOM 724 C C . ARG A 1 102 ? -4.026 -12.869 11.811 1.00 93.56 102 ARG A C 1
ATOM 726 O O . ARG A 1 102 ? -4.277 -14.055 11.653 1.00 93.56 102 ARG A O 1
ATOM 733 N N . ASP A 1 103 ? -4.795 -11.901 11.325 1.00 91.94 103 ASP A N 1
ATOM 734 C CA . ASP A 1 103 ? -6.097 -12.176 10.720 1.00 91.94 103 ASP A CA 1
ATOM 735 C C . ASP A 1 103 ? -5.954 -12.866 9.347 1.00 91.94 103 ASP A C 1
ATOM 737 O O . ASP A 1 103 ? -6.819 -13.650 8.961 1.00 91.94 103 ASP A O 1
ATOM 741 N N . ALA A 1 104 ? -4.858 -12.632 8.616 1.00 91.38 104 ALA A N 1
ATOM 742 C CA . ALA A 1 104 ? -4.548 -13.356 7.383 1.00 91.38 104 ALA A CA 1
ATOM 743 C C . ALA A 1 104 ? -4.116 -14.811 7.639 1.00 91.38 104 ALA A C 1
ATOM 745 O O . ALA A 1 104 ? -4.495 -15.693 6.865 1.00 91.38 104 ALA A O 1
ATOM 746 N N . ASP A 1 105 ? -3.367 -15.059 8.716 1.00 88.56 105 ASP A N 1
ATOM 747 C CA . ASP A 1 105 ? -2.922 -16.399 9.113 1.00 88.56 105 ASP A CA 1
ATOM 748 C C . ASP A 1 105 ? -4.090 -17.231 9.678 1.00 88.56 105 ASP A C 1
ATOM 750 O O . ASP A 1 105 ? -4.292 -18.382 9.285 1.00 88.56 105 ASP A O 1
ATOM 754 N N . GLU A 1 106 ? -4.906 -16.642 10.560 1.00 84.31 106 GLU A N 1
ATOM 755 C CA . GLU A 1 106 ? -6.043 -17.310 11.209 1.00 84.31 106 GLU A CA 1
ATOM 756 C C . GLU A 1 106 ? -7.197 -17.577 10.235 1.00 84.31 106 GLU A C 1
ATOM 758 O O . GLU A 1 106 ? -7.797 -18.655 10.239 1.00 84.31 106 GLU A O 1
ATOM 763 N N . ALA A 1 107 ? -7.514 -16.613 9.368 1.00 70.62 107 ALA A N 1
ATOM 764 C CA . ALA A 1 107 ? -8.675 -16.681 8.492 1.00 70.62 107 ALA A CA 1
ATOM 765 C C . ALA A 1 107 ? -8.333 -17.164 7.077 1.00 70.62 107 ALA A C 1
ATOM 767 O O . ALA A 1 107 ? -9.019 -16.740 6.155 1.00 70.62 107 ALA A O 1
ATOM 768 N N . SER A 1 108 ? -7.324 -18.024 6.879 1.00 61.62 108 SER A N 1
ATOM 769 C CA . SER A 1 108 ? -6.747 -18.437 5.573 1.00 61.62 108 SER A CA 1
ATOM 770 C C . SER A 1 108 ? -7.714 -18.629 4.378 1.00 61.62 108 SER A C 1
ATOM 772 O O . SER A 1 108 ? -7.298 -18.471 3.232 1.00 61.62 108 SER A O 1
ATOM 774 N N . VAL A 1 109 ? -9.006 -18.911 4.607 1.00 60.66 109 VAL A N 1
ATOM 775 C CA . VAL A 1 109 ? -10.058 -19.040 3.575 1.00 60.66 109 VAL A CA 1
ATOM 776 C C . VAL A 1 109 ? -11.058 -17.856 3.515 1.00 60.66 109 VAL A C 1
ATOM 778 O O . VAL A 1 109 ? -11.718 -17.662 2.498 1.00 60.66 109 VAL A O 1
ATOM 781 N N . LYS A 1 110 ? -11.188 -17.035 4.568 1.00 75.88 110 LYS A N 1
ATOM 782 C CA . LYS A 1 110 ? -12.156 -15.919 4.696 1.00 75.88 110 LYS A CA 1
ATOM 783 C C . LYS A 1 110 ? -11.534 -14.545 4.991 1.00 75.88 110 LYS A C 1
ATOM 785 O O . LYS A 1 110 ? -12.263 -13.614 5.334 1.00 75.88 110 LYS A O 1
ATOM 790 N N . PHE A 1 111 ? -10.219 -14.386 4.864 1.00 87.69 111 PHE A N 1
ATOM 791 C CA . PHE A 1 111 ? -9.577 -13.093 5.094 1.00 87.69 111 PHE A CA 1
ATOM 792 C C . PHE A 1 111 ? -10.159 -12.003 4.175 1.00 87.69 111 PHE A C 1
ATOM 794 O O . PHE A 1 111 ? -10.115 -12.102 2.947 1.00 87.69 111 PHE A O 1
ATOM 801 N N . ASN A 1 112 ? -10.702 -10.941 4.773 1.00 89.12 112 ASN A N 1
ATOM 802 C CA . ASN A 1 112 ? -11.273 -9.812 4.048 1.00 89.12 112 ASN A CA 1
ATOM 803 C C . ASN A 1 112 ? -10.410 -8.565 4.258 1.00 89.12 112 ASN A C 1
ATOM 805 O O . ASN A 1 112 ? -10.462 -7.919 5.300 1.00 89.12 112 ASN A O 1
ATOM 809 N N . ALA A 1 113 ? -9.650 -8.201 3.227 1.00 91.00 113 ALA A N 1
ATOM 810 C CA . ALA A 1 113 ? -8.708 -7.086 3.264 1.00 91.00 113 ALA A CA 1
ATOM 811 C C . ALA A 1 113 ? -9.369 -5.690 3.316 1.00 91.00 113 ALA A C 1
ATOM 813 O O . ALA A 1 113 ? -8.713 -4.713 3.676 1.00 91.00 113 ALA A O 1
ATOM 814 N N . ARG A 1 114 ? -10.653 -5.562 2.945 1.00 91.81 114 ARG A N 1
ATOM 815 C CA . ARG A 1 114 ? -11.306 -4.263 2.675 1.00 91.81 114 ARG A CA 1
ATOM 816 C C . ARG A 1 114 ? -11.347 -3.298 3.870 1.00 91.81 114 ARG A C 1
ATOM 818 O O . ARG A 1 114 ? -11.049 -2.123 3.652 1.00 91.81 114 ARG A O 1
ATOM 825 N N . PRO A 1 115 ? -11.655 -3.727 5.112 1.00 93.94 115 PRO A N 1
ATOM 826 C CA . PRO A 1 115 ? -11.600 -2.835 6.272 1.00 93.94 115 PRO A CA 1
ATOM 827 C C . PRO A 1 115 ? -10.193 -2.266 6.495 1.00 93.94 115 PRO A C 1
ATOM 829 O O . PRO A 1 115 ? -10.037 -1.065 6.702 1.00 93.94 115 PRO A O 1
ATOM 832 N N . TYR A 1 116 ? -9.157 -3.102 6.371 1.00 95.62 116 TYR A N 1
ATOM 833 C CA . TYR A 1 116 ? -7.770 -2.666 6.534 1.00 95.62 116 TYR A CA 1
ATOM 834 C C . TYR A 1 116 ? -7.342 -1.711 5.422 1.00 95.62 116 TYR A C 1
ATOM 836 O O . TYR A 1 116 ? -6.702 -0.703 5.708 1.00 95.62 116 TYR A O 1
ATOM 844 N N . LEU A 1 117 ? -7.730 -1.977 4.170 1.00 95.06 117 LEU A N 1
ATOM 845 C CA . LEU A 1 117 ? -7.461 -1.066 3.054 1.00 95.06 117 LEU A CA 1
ATOM 846 C C . LEU A 1 117 ? -8.069 0.312 3.298 1.00 95.06 117 LEU A C 1
ATOM 848 O O . LEU A 1 117 ? -7.389 1.319 3.105 1.00 95.06 117 LEU A O 1
ATOM 852 N N . ARG A 1 118 ? -9.312 0.363 3.791 1.00 94.88 118 ARG A N 1
ATOM 853 C CA . ARG A 1 118 ? -9.967 1.625 4.143 1.00 94.88 118 ARG A CA 1
ATOM 854 C C . ARG A 1 118 ? -9.194 2.381 5.221 1.00 94.88 118 ARG A C 1
ATOM 856 O O . ARG A 1 118 ? -8.963 3.577 5.054 1.00 94.88 118 ARG A O 1
ATOM 863 N N . ILE A 1 119 ? -8.755 1.686 6.273 1.00 96.12 119 ILE A N 1
ATOM 864 C CA . ILE A 1 119 ? -7.947 2.277 7.349 1.00 96.12 119 ILE A CA 1
ATOM 865 C C . ILE A 1 119 ? -6.635 2.841 6.785 1.00 96.12 119 ILE A C 1
ATOM 867 O O . ILE A 1 119 ? -6.329 4.008 7.007 1.00 96.12 119 ILE A O 1
ATOM 871 N N . TRP A 1 120 ? -5.884 2.057 6.007 1.00 95.62 120 TRP A N 1
ATOM 872 C CA . TRP A 1 120 ? -4.617 2.490 5.411 1.00 95.62 120 TRP A CA 1
ATOM 873 C C . TRP A 1 120 ? -4.774 3.703 4.489 1.00 95.62 120 TRP A C 1
ATOM 875 O O . TRP A 1 120 ? -4.044 4.684 4.627 1.00 95.62 120 TRP A O 1
ATOM 885 N N . VAL A 1 121 ? -5.735 3.663 3.563 1.00 93.31 121 VAL A N 1
ATOM 886 C CA . VAL A 1 121 ? -6.004 4.774 2.637 1.00 93.31 121 VAL A CA 1
ATOM 887 C C . VAL A 1 121 ? -6.440 6.026 3.392 1.00 93.31 121 VAL A C 1
ATOM 889 O O . VAL A 1 121 ? -5.987 7.126 3.059 1.00 93.31 121 VAL A O 1
ATOM 892 N N . GLY A 1 122 ? -7.285 5.864 4.413 1.00 92.62 122 GLY A N 1
ATOM 893 C CA . GLY A 1 122 ? -7.722 6.947 5.285 1.00 92.62 122 GLY A CA 1
ATOM 894 C C . GLY A 1 122 ? -6.541 7.613 5.989 1.00 92.62 122 GLY A C 1
ATOM 895 O O . GLY A 1 122 ? -6.352 8.819 5.849 1.00 92.62 122 GLY A O 1
ATOM 896 N N . LEU A 1 123 ? -5.680 6.826 6.644 1.00 92.81 123 LEU A N 1
ATOM 897 C CA . LEU A 1 123 ? -4.484 7.333 7.325 1.00 92.81 123 LEU A CA 1
ATOM 898 C C . LEU A 1 123 ? -3.545 8.067 6.368 1.00 92.81 123 LEU A C 1
ATOM 900 O O . LEU A 1 123 ? -3.137 9.184 6.660 1.00 92.81 123 LEU A O 1
ATOM 904 N N . MET A 1 124 ? -3.225 7.485 5.208 1.00 91.25 124 MET A N 1
ATOM 905 C CA . MET A 1 124 ? -2.329 8.124 4.232 1.00 91.25 124 MET A CA 1
ATOM 906 C C . MET A 1 124 ? -2.912 9.426 3.664 1.00 91.25 124 MET A C 1
ATOM 908 O O . MET A 1 124 ? -2.167 10.327 3.278 1.00 91.25 124 MET A O 1
ATOM 912 N N . SER A 1 125 ? -4.241 9.535 3.610 1.00 88.06 125 SER A N 1
ATOM 913 C CA . SER A 1 125 ? -4.926 10.739 3.139 1.00 88.06 125 SER A CA 1
ATOM 914 C C . SER A 1 125 ? -4.998 11.821 4.222 1.00 88.06 125 SER A C 1
ATOM 916 O O . SER A 1 125 ? -4.748 12.985 3.920 1.00 88.06 125 SER A O 1
ATOM 918 N N . GLU A 1 126 ? -5.279 11.458 5.477 1.00 83.69 126 GLU A N 1
ATOM 919 C CA . GLU A 1 126 ? -5.404 12.407 6.593 1.00 83.69 126 GLU A CA 1
ATOM 920 C C . GLU A 1 126 ? -4.058 12.846 7.186 1.00 83.69 126 GLU A C 1
ATOM 922 O O . GLU A 1 126 ? -3.851 14.035 7.420 1.00 83.69 126 GLU A O 1
ATOM 927 N N . LEU A 1 127 ? -3.103 11.927 7.376 1.00 80.00 127 LEU A N 1
ATOM 928 C CA . LEU A 1 127 ? -1.749 12.252 7.869 1.00 80.00 127 LEU A CA 1
ATOM 929 C C . LEU A 1 127 ? -0.953 13.086 6.870 1.00 80.00 127 LEU A C 1
ATOM 931 O O . LEU A 1 127 ? 0.086 13.661 7.188 1.00 80.00 127 LEU A O 1
ATOM 935 N N . GLY A 1 128 ? -1.446 13.135 5.642 1.00 62.19 128 GLY A N 1
ATOM 936 C CA . GLY A 1 128 ? -0.827 13.839 4.564 1.00 62.19 128 GLY A CA 1
ATOM 937 C C . GLY A 1 128 ? -1.758 14.890 3.975 1.00 62.19 128 GLY A C 1
ATOM 938 O O . GLY A 1 128 ? -2.003 14.888 2.772 1.00 62.19 128 GLY A O 1
ATOM 939 N N . VAL A 1 129 ? -2.228 15.818 4.798 1.00 58.75 129 VAL A N 1
ATOM 940 C CA . VAL A 1 129 ? -2.986 16.978 4.328 1.00 58.75 129 VAL A CA 1
ATOM 941 C C . VAL A 1 129 ? -2.243 17.668 3.178 1.00 58.75 129 VAL A C 1
ATOM 943 O O . VAL A 1 129 ? -1.150 18.206 3.349 1.00 58.75 129 VAL A O 1
ATOM 946 N N . VAL A 1 130 ? -2.843 17.648 1.987 1.00 48.69 130 VAL A N 1
ATOM 947 C CA . VAL A 1 130 ? -2.331 18.384 0.828 1.00 48.69 130 VAL A CA 1
ATOM 948 C C . VAL A 1 130 ? -2.420 19.884 1.148 1.00 48.69 130 VAL A C 1
ATOM 950 O O . VAL A 1 130 ? -3.500 20.338 1.561 1.00 48.69 130 VAL A O 1
ATOM 953 N N . PRO A 1 131 ? -1.332 20.662 0.977 1.00 42.28 131 PRO A N 1
ATOM 954 C CA . PRO A 1 131 ? -1.381 22.117 1.093 1.00 42.28 131 PRO A CA 1
ATOM 955 C C . PRO A 1 131 ? -2.498 22.673 0.195 1.00 42.28 131 PRO A C 1
ATOM 957 O O . PRO A 1 131 ? -2.491 22.435 -1.009 1.00 42.28 131 PRO A O 1
ATOM 960 N N . GLY A 1 132 ? -3.490 23.356 0.780 1.00 42.00 132 GLY A N 1
ATOM 961 C CA . GLY A 1 132 ? -4.635 23.931 0.053 1.00 42.00 132 GLY A CA 1
ATOM 962 C C . GLY A 1 132 ? -5.967 23.164 0.130 1.00 42.00 132 GLY A C 1
ATOM 963 O O . GLY A 1 132 ? -6.951 23.620 -0.445 1.00 42.00 132 GLY A O 1
ATOM 964 N N . SER A 1 133 ? -6.055 22.035 0.846 1.00 51.34 133 SER A N 1
ATOM 965 C CA . SER A 1 133 ? -7.352 21.369 1.088 1.00 51.34 133 SER A CA 1
ATOM 966 C C . SER A 1 133 ? -8.241 22.136 2.085 1.00 51.34 133 SER A C 1
ATOM 968 O O . SER A 1 133 ? -7.738 22.841 2.961 1.00 51.34 133 SER A O 1
ATOM 970 N N . HIS A 1 134 ? -9.568 21.951 2.022 1.00 48.62 134 HIS A N 1
ATOM 971 C CA . HIS A 1 134 ? -10.504 22.548 2.991 1.00 48.62 134 HIS A CA 1
ATOM 972 C C . HIS A 1 134 ? -10.193 22.159 4.446 1.00 48.62 134 HIS A C 1
ATOM 974 O O . HIS A 1 134 ? -10.384 22.973 5.344 1.00 48.62 134 HIS A O 1
ATOM 980 N N . ALA A 1 135 ? -9.660 20.955 4.679 1.00 49.47 135 ALA A N 1
ATOM 981 C CA . ALA A 1 135 ? -9.203 20.518 5.997 1.00 49.47 135 ALA A CA 1
ATOM 982 C C . ALA A 1 135 ? -7.949 21.283 6.457 1.00 49.47 135 ALA A C 1
ATOM 984 O O . ALA A 1 135 ? -7.882 21.691 7.614 1.00 49.47 135 ALA A O 1
ATOM 985 N N . ALA A 1 136 ? -6.998 21.549 5.550 1.00 49.28 136 ALA A N 1
ATOM 986 C CA . ALA A 1 136 ? -5.837 22.403 5.819 1.00 49.28 136 ALA A CA 1
ATOM 987 C C . ALA A 1 136 ? -6.263 23.837 6.157 1.00 49.28 136 ALA A C 1
ATOM 989 O O . ALA A 1 136 ? -5.770 24.422 7.116 1.00 49.28 136 ALA A O 1
ATOM 990 N N . ALA A 1 137 ? -7.207 24.384 5.386 1.00 49.94 137 ALA A N 1
ATOM 991 C CA . ALA A 1 137 ? -7.756 25.719 5.595 1.00 49.94 137 ALA A CA 1
ATOM 992 C C . ALA A 1 137 ? -8.548 25.817 6.908 1.00 49.94 137 ALA A C 1
ATOM 994 O O . ALA A 1 137 ? -8.409 26.802 7.623 1.00 49.94 137 ALA A O 1
ATOM 995 N N . ALA A 1 138 ? -9.320 24.788 7.267 1.00 54.19 138 ALA A N 1
ATOM 996 C CA . ALA A 1 138 ? -10.043 24.728 8.535 1.00 54.19 138 ALA A CA 1
ATOM 997 C C . ALA A 1 138 ? -9.093 24.608 9.738 1.00 54.19 138 ALA A C 1
ATOM 999 O O . ALA A 1 138 ? -9.302 25.277 10.746 1.00 54.19 138 ALA A O 1
ATOM 1000 N N . LEU A 1 139 ? -8.023 23.812 9.625 1.00 52.53 139 LEU A N 1
ATOM 1001 C CA . LEU A 1 139 ? -6.970 23.713 10.642 1.00 52.53 139 LEU A CA 1
ATOM 1002 C C . LEU A 1 139 ? -6.190 25.023 10.794 1.00 52.53 139 LEU A C 1
ATOM 1004 O O . LEU A 1 139 ? -5.946 25.453 11.917 1.00 52.53 139 LEU A O 1
ATOM 1008 N N . ALA A 1 140 ? -5.846 25.683 9.686 1.00 51.88 140 ALA A N 1
ATOM 1009 C CA . ALA A 1 140 ? -5.203 26.995 9.702 1.00 51.88 140 ALA A CA 1
ATOM 1010 C C . ALA A 1 140 ? -6.124 28.073 10.299 1.00 51.88 140 ALA A C 1
ATOM 1012 O O . ALA A 1 140 ? -5.683 28.882 11.110 1.00 51.88 140 ALA A O 1
ATOM 1013 N N . ALA A 1 141 ? -7.417 28.056 9.962 1.00 56.25 141 ALA A N 1
ATOM 1014 C CA . ALA A 1 141 ? -8.412 28.962 10.532 1.00 56.25 141 ALA A CA 1
ATOM 1015 C C . ALA A 1 141 ? -8.627 28.720 12.036 1.00 56.25 141 ALA A C 1
ATOM 1017 O O . ALA A 1 141 ? -8.737 29.680 12.792 1.00 56.25 141 ALA A O 1
ATOM 1018 N N . ALA A 1 142 ? -8.632 27.460 12.481 1.00 54.94 142 ALA A N 1
ATOM 1019 C CA . ALA A 1 142 ? -8.729 27.108 13.896 1.00 54.94 142 ALA A CA 1
ATOM 1020 C C . ALA A 1 142 ? -7.473 27.514 14.687 1.00 54.94 142 ALA A C 1
ATOM 1022 O O . ALA A 1 142 ? -7.599 28.011 15.802 1.00 54.94 142 ALA A O 1
ATOM 1023 N N . ALA A 1 143 ? -6.278 27.364 14.104 1.00 52.34 143 ALA A N 1
ATOM 1024 C CA . ALA A 1 143 ? -5.022 27.811 14.711 1.00 52.34 143 ALA A CA 1
ATOM 1025 C C . ALA A 1 143 ? -4.933 29.345 14.818 1.00 52.34 143 ALA A C 1
ATOM 1027 O O . ALA A 1 143 ? -4.427 29.866 15.806 1.00 52.34 143 ALA A O 1
ATOM 1028 N N . ASN A 1 144 ? -5.477 30.074 13.838 1.00 54.81 144 ASN A N 1
ATOM 1029 C CA . ASN A 1 144 ? -5.554 31.537 13.877 1.00 54.81 144 ASN A CA 1
ATOM 1030 C C . ASN A 1 144 ? -6.592 32.067 14.886 1.00 54.81 144 ASN A C 1
ATOM 1032 O O . ASN A 1 144 ? -6.528 33.238 15.254 1.00 54.81 144 ASN A O 1
ATOM 1036 N N . ALA A 1 145 ? -7.548 31.239 15.321 1.00 56.16 145 ALA A N 1
ATOM 1037 C CA . ALA A 1 145 ? -8.607 31.638 16.248 1.00 56.16 145 ALA A CA 1
ATOM 1038 C C . ALA A 1 145 ? -8.197 31.566 17.733 1.00 56.16 145 ALA A C 1
ATOM 1040 O O . ALA A 1 145 ? -8.828 32.227 18.554 1.00 56.16 145 ALA A O 1
ATOM 1041 N N . ASP A 1 146 ? -7.159 30.799 18.087 1.00 49.34 146 ASP A N 1
ATOM 1042 C CA . ASP A 1 146 ? -6.681 30.677 19.469 1.00 49.34 146 ASP A CA 1
ATOM 1043 C C . ASP A 1 146 ? -5.138 30.566 19.536 1.00 49.34 146 ASP A C 1
ATOM 1045 O O . ASP A 1 146 ? -4.575 29.480 19.365 1.00 49.34 146 ASP A O 1
ATOM 1049 N N . PRO A 1 147 ? -4.428 31.678 19.814 1.00 50.09 147 PRO A N 1
ATOM 1050 C CA . PRO A 1 147 ? -2.966 31.714 19.894 1.00 50.09 147 PRO A CA 1
ATOM 1051 C C . PRO A 1 147 ? -2.372 30.895 21.056 1.00 50.09 147 PRO A C 1
ATOM 1053 O O . PRO A 1 147 ? -1.155 30.711 21.109 1.00 50.09 147 PRO A O 1
ATOM 1056 N N . SER A 1 148 ? -3.192 30.411 21.999 1.00 49.94 148 SER A N 1
ATOM 1057 C CA . SER A 1 148 ? -2.734 29.638 23.163 1.00 49.94 148 SER A CA 1
ATOM 1058 C C . SER A 1 148 ? -2.456 28.156 22.860 1.00 49.94 148 SER A C 1
ATOM 1060 O O . SER A 1 148 ? -1.840 27.467 23.673 1.00 49.94 148 SER A O 1
ATOM 1062 N N . LEU A 1 149 ? -2.850 27.669 21.675 1.00 51.16 149 LEU A N 1
ATOM 1063 C CA . LEU A 1 149 ? -2.711 26.267 21.256 1.00 51.16 149 LEU A CA 1
ATOM 1064 C C . LEU A 1 149 ? -1.312 25.861 20.753 1.00 51.16 149 LEU A C 1
ATOM 1066 O O . LEU A 1 149 ? -1.095 24.674 20.533 1.00 51.16 149 LEU A O 1
ATOM 1070 N N . GLY A 1 150 ? -0.360 26.798 20.670 1.00 38.97 150 GLY A N 1
ATOM 1071 C CA . GLY A 1 150 ? 1.069 26.526 20.472 1.00 38.97 150 GLY A CA 1
ATOM 1072 C C . GLY A 1 150 ? 1.456 26.028 19.073 1.00 38.97 150 GLY A C 1
ATOM 1073 O O . GLY A 1 150 ? 1.141 24.904 18.709 1.00 38.97 150 GLY A O 1
ATOM 1074 N N . ALA A 1 151 ? 2.246 26.846 18.362 1.00 43.97 151 ALA A N 1
ATOM 1075 C CA . ALA A 1 151 ? 2.858 26.596 17.045 1.00 43.97 151 ALA A CA 1
ATOM 1076 C C . ALA A 1 151 ? 1.871 26.249 15.899 1.00 43.97 151 ALA A C 1
ATOM 1078 O O . ALA A 1 151 ? 0.801 25.689 16.128 1.00 43.97 151 ALA A O 1
ATOM 1079 N N . PRO A 1 152 ? 2.188 26.581 14.627 1.00 46.47 152 PRO A N 1
ATOM 1080 C CA . PRO A 1 152 ? 1.405 26.064 13.506 1.00 46.47 152 PRO A CA 1
ATOM 1081 C C . PRO A 1 152 ? 1.320 24.536 13.636 1.00 46.47 152 PRO A C 1
ATOM 1083 O O . PRO A 1 152 ? 2.327 23.914 13.991 1.00 46.47 152 PRO A O 1
ATOM 1086 N N . PRO A 1 153 ? 0.147 23.918 13.394 1.00 52.31 153 PRO A N 1
ATOM 1087 C CA . PRO A 1 153 ? -0.008 22.484 13.578 1.00 52.31 153 PRO A CA 1
ATOM 1088 C C . PRO A 1 153 ? 1.092 21.784 12.786 1.00 52.31 153 PRO A C 1
ATOM 1090 O O . PRO A 1 153 ? 1.278 22.083 11.606 1.00 52.31 153 PRO A O 1
ATOM 1093 N N . ALA A 1 154 ? 1.805 20.842 13.408 1.00 48.25 154 ALA A N 1
ATOM 1094 C CA . ALA A 1 154 ? 2.846 20.040 12.756 1.00 48.25 154 ALA A CA 1
ATOM 1095 C C . ALA A 1 154 ? 2.358 19.372 11.446 1.00 48.25 154 ALA A C 1
ATOM 1097 O O . ALA A 1 154 ? 3.162 18.975 10.611 1.00 48.25 154 ALA A O 1
ATOM 1098 N N . ALA A 1 155 ? 1.038 19.325 11.229 1.00 48.72 155 ALA A N 1
ATOM 1099 C CA . ALA A 1 155 ? 0.363 19.026 9.968 1.00 48.72 155 ALA A CA 1
ATOM 1100 C C . ALA A 1 155 ? 0.821 19.865 8.759 1.00 48.72 155 ALA A C 1
ATOM 1102 O O . ALA A 1 155 ? 0.714 19.392 7.631 1.00 48.72 155 ALA A O 1
ATOM 1103 N N . ALA A 1 156 ? 1.258 21.111 8.960 1.00 53.50 156 ALA A N 1
ATOM 1104 C CA . ALA A 1 156 ? 1.606 22.046 7.890 1.00 53.50 156 ALA A CA 1
ATOM 1105 C C . ALA A 1 156 ? 3.095 22.021 7.518 1.00 53.50 156 ALA A C 1
ATOM 1107 O O . ALA A 1 156 ? 3.454 22.586 6.488 1.00 53.50 156 ALA A O 1
ATOM 1108 N N . ASP A 1 157 ? 3.948 21.373 8.321 1.00 66.94 157 ASP A N 1
ATOM 1109 C CA . ASP A 1 157 ? 5.364 21.201 8.000 1.00 66.94 157 ASP A CA 1
ATOM 1110 C C . ASP A 1 157 ? 5.524 20.076 6.957 1.00 66.94 157 ASP A C 1
ATOM 1112 O O . ASP A 1 157 ? 5.262 18.905 7.271 1.00 66.94 157 ASP A O 1
ATOM 1116 N N . PRO A 1 158 ? 5.971 20.378 5.721 1.00 68.31 158 PRO A N 1
ATOM 1117 C CA . PRO A 1 158 ? 6.214 19.359 4.701 1.00 68.31 158 PRO A CA 1
ATOM 1118 C C . PRO A 1 158 ? 7.178 18.261 5.180 1.00 68.31 158 PRO A C 1
ATOM 1120 O O . PRO A 1 158 ? 7.052 17.103 4.771 1.00 68.31 158 PRO A O 1
ATOM 1123 N N . GLY A 1 159 ? 8.105 18.596 6.088 1.00 74.50 159 GLY A N 1
ATOM 1124 C CA . GLY A 1 159 ? 9.036 17.645 6.691 1.00 74.50 159 GLY A CA 1
ATOM 1125 C C . GLY A 1 159 ? 8.354 16.631 7.614 1.00 74.50 159 GLY A C 1
ATOM 1126 O O . GLY A 1 159 ? 8.705 15.450 7.605 1.00 74.50 159 GLY A O 1
ATOM 1127 N N . ALA A 1 160 ? 7.355 17.044 8.395 1.00 78.69 160 ALA A N 1
ATOM 1128 C CA . ALA A 1 160 ? 6.568 16.143 9.241 1.00 78.69 160 ALA A CA 1
ATOM 1129 C C . ALA A 1 160 ? 5.695 15.190 8.413 1.00 78.69 160 ALA A C 1
ATOM 1131 O O . ALA A 1 160 ? 5.689 13.985 8.665 1.00 78.69 160 ALA A O 1
ATOM 1132 N N . GLN A 1 161 ? 5.033 15.700 7.370 1.00 81.12 161 GLN A N 1
ATOM 1133 C CA . GLN A 1 161 ? 4.208 14.870 6.486 1.00 81.12 161 GLN A CA 1
ATOM 1134 C C . GLN A 1 161 ? 5.024 13.762 5.813 1.00 81.12 161 GLN A C 1
ATOM 1136 O O . GLN A 1 161 ? 4.596 12.608 5.761 1.00 81.12 161 GLN A O 1
ATOM 1141 N N . MET A 1 162 ? 6.223 14.096 5.324 1.00 86.12 162 MET A N 1
ATOM 1142 C CA . MET A 1 162 ? 7.111 13.111 4.711 1.00 86.12 162 MET A CA 1
ATOM 1143 C C . MET A 1 162 ? 7.546 12.033 5.709 1.00 86.12 162 MET A C 1
ATOM 1145 O O . MET A 1 162 ? 7.589 10.857 5.353 1.00 86.12 162 MET A O 1
ATOM 1149 N N . ARG A 1 163 ? 7.816 12.400 6.969 1.00 89.56 163 ARG A N 1
ATOM 1150 C CA . ARG A 1 163 ? 8.125 11.426 8.028 1.00 89.56 163 ARG A CA 1
ATOM 1151 C C . ARG A 1 163 ? 6.968 10.455 8.262 1.00 89.56 163 ARG A C 1
ATOM 1153 O O . ARG A 1 163 ? 7.196 9.250 8.323 1.00 89.56 163 ARG A O 1
ATOM 1160 N N . TYR A 1 164 ? 5.726 10.939 8.286 1.00 90.38 164 TYR A N 1
ATOM 1161 C CA . TYR A 1 164 ? 4.551 10.072 8.427 1.00 90.38 164 TYR A CA 1
ATOM 1162 C C . TYR A 1 164 ? 4.345 9.143 7.226 1.00 90.38 164 TYR A C 1
ATOM 1164 O O . TYR A 1 164 ? 4.070 7.956 7.406 1.00 90.38 164 TYR A O 1
ATOM 1172 N N . LEU A 1 165 ? 4.534 9.640 5.999 1.00 91.50 165 LEU A N 1
ATOM 1173 C CA . LEU A 1 165 ? 4.481 8.799 4.797 1.00 91.50 165 LEU A CA 1
ATOM 1174 C C . LEU A 1 165 ? 5.604 7.758 4.783 1.00 91.50 165 LEU A C 1
ATOM 1176 O O . LEU A 1 165 ? 5.370 6.607 4.418 1.00 91.50 165 LEU A O 1
ATOM 1180 N N . ARG A 1 166 ? 6.808 8.125 5.232 1.00 93.25 166 ARG A N 1
ATOM 1181 C CA . ARG A 1 166 ? 7.925 7.190 5.385 1.00 93.25 166 ARG A CA 1
ATOM 1182 C C . ARG A 1 166 ? 7.599 6.091 6.395 1.00 93.25 166 ARG A C 1
ATOM 1184 O O . ARG A 1 166 ? 7.817 4.924 6.079 1.00 93.25 166 ARG A O 1
ATOM 1191 N N . ALA A 1 167 ? 7.026 6.435 7.548 1.00 95.12 167 ALA A N 1
ATOM 1192 C CA . ALA A 1 167 ? 6.550 5.459 8.529 1.00 95.12 167 ALA A CA 1
ATOM 1193 C C . ALA A 1 167 ? 5.514 4.498 7.916 1.00 95.12 167 ALA A C 1
ATOM 1195 O O . ALA A 1 167 ? 5.636 3.279 8.060 1.00 95.12 167 ALA A O 1
ATOM 1196 N N . CYS A 1 168 ? 4.555 5.026 7.143 1.00 95.75 168 CYS A N 1
ATOM 1197 C CA . CYS A 1 168 ? 3.591 4.205 6.404 1.00 95.75 168 CYS A CA 1
ATOM 1198 C C . CYS A 1 168 ? 4.288 3.255 5.421 1.00 95.75 168 CYS A C 1
ATOM 1200 O O . CYS A 1 168 ? 3.978 2.070 5.406 1.00 95.75 168 CYS A O 1
ATOM 1202 N N . GLY A 1 169 ? 5.256 3.737 4.637 1.00 96.44 169 GLY A N 1
ATOM 1203 C CA . GLY A 1 169 ? 5.988 2.903 3.682 1.00 96.44 169 GLY A CA 1
ATOM 1204 C C . GLY A 1 169 ? 6.811 1.796 4.345 1.00 96.44 169 GLY A C 1
ATOM 1205 O O . GLY A 1 169 ? 6.819 0.670 3.857 1.00 96.44 169 GLY A O 1
ATOM 1206 N N . VAL A 1 170 ? 7.455 2.072 5.483 1.00 97.25 170 VAL A N 1
ATOM 1207 C CA . VAL A 1 170 ? 8.182 1.048 6.257 1.00 97.25 170 VAL A CA 1
ATOM 1208 C C . VAL A 1 170 ? 7.222 -0.035 6.755 1.00 97.25 170 VAL A C 1
ATOM 1210 O O . VAL A 1 170 ? 7.496 -1.228 6.616 1.00 97.25 170 VAL A O 1
ATOM 1213 N N . ALA A 1 171 ? 6.066 0.365 7.280 1.00 97.75 171 ALA A N 1
ATOM 1214 C CA . ALA A 1 171 ? 5.050 -0.571 7.741 1.00 97.75 171 ALA A CA 1
ATOM 1215 C C . ALA A 1 171 ? 4.393 -1.354 6.581 1.00 97.75 171 ALA A C 1
ATOM 1217 O O . ALA A 1 171 ? 4.161 -2.555 6.713 1.00 97.75 171 ALA A O 1
ATOM 1218 N N . LEU A 1 172 ? 4.191 -0.735 5.411 1.00 97.81 172 LEU A N 1
ATOM 1219 C CA . LEU A 1 172 ? 3.775 -1.432 4.188 1.00 97.81 172 LEU A CA 1
ATOM 1220 C C . LEU A 1 172 ? 4.822 -2.455 3.744 1.00 97.81 172 LEU A C 1
ATOM 1222 O O . LEU A 1 172 ? 4.459 -3.570 3.382 1.00 97.81 172 LEU A O 1
ATOM 1226 N N . HIS A 1 173 ? 6.116 -2.142 3.822 1.00 98.06 173 HIS A N 1
ATOM 1227 C CA . HIS A 1 173 ? 7.169 -3.107 3.501 1.00 98.06 173 HIS A CA 1
ATOM 1228 C C . HIS A 1 173 ? 7.127 -4.329 4.438 1.00 98.06 173 HIS A C 1
ATOM 1230 O O . HIS A 1 173 ? 7.356 -5.458 4.004 1.00 98.06 173 HIS A O 1
ATOM 1236 N N . ALA A 1 174 ? 6.756 -4.149 5.712 1.00 97.88 174 ALA A N 1
ATOM 1237 C CA . ALA A 1 174 ? 6.540 -5.264 6.639 1.00 97.88 174 ALA A CA 1
ATOM 1238 C C . ALA A 1 174 ? 5.336 -6.156 6.263 1.00 97.88 174 ALA A C 1
ATOM 1240 O O . ALA A 1 174 ? 5.299 -7.319 6.674 1.00 97.88 174 ALA A O 1
ATOM 1241 N N . LEU A 1 175 ? 4.387 -5.633 5.475 1.00 97.56 175 LEU A N 1
ATOM 1242 C CA . LEU A 1 175 ? 3.225 -6.331 4.904 1.00 97.56 175 LEU A CA 1
ATOM 1243 C C . LEU A 1 175 ? 3.440 -6.790 3.456 1.00 97.56 175 LEU A C 1
ATOM 1245 O O . LEU A 1 175 ? 2.466 -7.100 2.772 1.00 97.56 175 LEU A O 1
ATOM 1249 N N . GLN A 1 176 ? 4.685 -6.816 2.970 1.00 97.62 176 GLN A N 1
ATOM 1250 C CA . GLN A 1 176 ? 4.983 -7.227 1.599 1.00 97.62 176 GLN A CA 1
ATOM 1251 C C . GLN A 1 176 ? 4.314 -8.566 1.222 1.00 97.62 176 GLN A C 1
ATOM 1253 O O . GLN A 1 176 ? 4.156 -9.435 2.087 1.00 97.62 176 GLN A O 1
ATOM 1258 N N . PRO A 1 177 ? 3.999 -8.795 -0.065 1.00 97.19 177 PRO A N 1
ATOM 1259 C CA . PRO A 1 177 ? 3.278 -9.991 -0.507 1.00 97.19 177 PRO A CA 1
ATOM 1260 C C . PRO A 1 177 ? 3.942 -11.325 -0.133 1.00 97.19 177 PRO A C 1
ATOM 1262 O O . PRO A 1 177 ? 3.244 -12.301 0.114 1.00 97.19 177 PRO A O 1
ATOM 1265 N N . LEU A 1 178 ? 5.276 -11.373 -0.024 1.00 96.31 178 LEU A N 1
ATOM 1266 C CA . LEU A 1 178 ? 5.989 -12.562 0.468 1.00 96.31 178 LEU A CA 1
ATOM 1267 C C . LEU A 1 178 ? 5.695 -12.880 1.945 1.00 96.31 178 LEU A C 1
ATOM 1269 O O . LEU A 1 178 ? 5.803 -14.033 2.344 1.00 96.31 178 LEU A O 1
ATOM 1273 N N . SER A 1 179 ? 5.340 -11.878 2.755 1.00 95.94 179 SER A N 1
ATOM 1274 C CA . SER A 1 179 ? 4.956 -12.065 4.159 1.00 95.94 179 SER A CA 1
ATOM 1275 C C . SER A 1 179 ? 3.465 -12.326 4.329 1.00 95.94 179 SER A C 1
ATOM 1277 O O . SER A 1 179 ? 3.108 -13.037 5.258 1.00 95.94 179 SER A O 1
ATOM 1279 N N . VAL A 1 180 ? 2.605 -11.710 3.510 1.00 95.31 180 VAL A N 1
ATOM 1280 C CA . VAL A 1 180 ? 1.143 -11.856 3.608 1.00 95.31 180 VAL A CA 1
ATOM 1281 C C . VAL A 1 180 ? 0.543 -12.022 2.202 1.00 95.31 180 VAL A C 1
ATOM 1283 O O . VAL A 1 180 ? -0.014 -11.067 1.651 1.00 95.31 180 VAL A O 1
ATOM 1286 N N . PRO A 1 181 ? 0.634 -13.219 1.586 1.00 93.75 181 PRO A N 1
ATOM 1287 C CA . PRO A 1 181 ? 0.197 -13.428 0.201 1.00 93.75 181 PRO A CA 1
ATOM 1288 C C . PRO A 1 181 ? -1.283 -13.098 -0.034 1.00 93.75 181 PRO A C 1
ATOM 1290 O O . PRO A 1 181 ? -1.634 -12.514 -1.058 1.00 93.75 181 PRO A O 1
ATOM 1293 N N . GLY A 1 182 ? -2.150 -13.389 0.945 1.00 91.50 182 GLY A N 1
ATOM 1294 C CA . GLY A 1 182 ? -3.584 -13.074 0.890 1.00 91.50 182 GLY A CA 1
ATOM 1295 C C . GLY A 1 182 ? -3.901 -11.573 0.834 1.00 91.50 182 GLY A C 1
ATOM 1296 O O . GLY A 1 182 ? -5.002 -11.187 0.450 1.00 91.50 182 GLY A O 1
ATOM 1297 N N . PHE A 1 183 ? -2.932 -10.714 1.162 1.00 94.81 183 PHE A N 1
ATOM 1298 C CA . PHE A 1 183 ? -3.062 -9.261 1.098 1.00 94.81 183 PHE A CA 1
ATOM 1299 C C . PHE A 1 183 ? -2.410 -8.652 -0.156 1.00 94.81 183 PHE A C 1
ATOM 1301 O O . PHE A 1 183 ? -2.472 -7.441 -0.336 1.00 94.81 183 PHE A O 1
ATOM 1308 N N . ALA A 1 184 ? -1.829 -9.450 -1.064 1.00 96.12 184 ALA A N 1
ATOM 1309 C CA . ALA A 1 184 ? -1.020 -8.953 -2.185 1.00 96.12 184 ALA A CA 1
ATOM 1310 C C . ALA A 1 184 ? -1.736 -7.930 -3.090 1.00 96.12 184 ALA A C 1
ATOM 1312 O O . ALA A 1 184 ? -1.140 -6.924 -3.474 1.00 96.12 184 ALA A O 1
ATOM 1313 N N . PHE A 1 185 ? -3.016 -8.153 -3.406 1.00 96.25 185 PHE A N 1
ATOM 1314 C CA . PHE A 1 185 ? -3.808 -7.215 -4.213 1.00 96.25 185 PHE A CA 1
ATOM 1315 C C . PHE A 1 185 ? -4.035 -5.885 -3.499 1.00 96.25 185 PHE A C 1
ATOM 1317 O O . PHE A 1 185 ? -3.788 -4.826 -4.070 1.00 96.25 185 PHE A O 1
ATOM 1324 N N . GLY A 1 186 ? -4.468 -5.953 -2.239 1.00 95.88 186 GLY A N 1
ATOM 1325 C CA . GLY A 1 186 ? -4.671 -4.767 -1.421 1.00 95.88 186 GLY A CA 1
ATOM 1326 C C . GLY A 1 186 ? -3.365 -4.004 -1.205 1.00 95.88 186 GLY A C 1
ATOM 1327 O O . GLY A 1 186 ? -3.317 -2.788 -1.329 1.00 95.88 186 GLY A O 1
ATOM 1328 N N . TRP A 1 187 ? -2.274 -4.725 -0.972 1.00 98.06 187 TRP A N 1
ATOM 1329 C CA . TRP A 1 187 ? -0.945 -4.154 -0.830 1.00 98.06 187 TRP A CA 1
ATOM 1330 C C . TRP A 1 187 ? -0.496 -3.395 -2.089 1.00 98.06 187 TRP A C 1
ATOM 1332 O O . TRP A 1 187 ? -0.014 -2.267 -1.977 1.00 98.06 187 TRP A O 1
ATOM 1342 N N . LEU A 1 188 ? -0.710 -3.965 -3.284 1.00 98.31 188 LEU A N 1
ATOM 1343 C CA . LEU A 1 188 ? -0.418 -3.289 -4.553 1.00 98.31 188 LEU A CA 1
ATOM 1344 C C . LEU A 1 188 ? -1.243 -2.004 -4.708 1.00 98.31 188 LEU A C 1
ATOM 1346 O O . LEU A 1 188 ? -0.709 -0.978 -5.126 1.00 98.31 188 LEU A O 1
ATOM 1350 N N . GLU A 1 189 ? -2.526 -2.046 -4.349 1.00 97.12 189 GLU A N 1
ATOM 1351 C CA . GLU A 1 189 ? -3.398 -0.870 -4.369 1.00 97.12 189 GLU A CA 1
ATOM 1352 C C . GLU A 1 189 ? -2.879 0.235 -3.438 1.00 97.12 189 GLU A C 1
ATOM 1354 O O . GLU A 1 189 ? -2.835 1.398 -3.838 1.00 97.12 189 GLU A O 1
ATOM 1359 N N . LEU A 1 190 ? -2.419 -0.120 -2.232 1.00 97.69 190 LEU A N 1
ATOM 1360 C CA . LEU A 1 190 ? -1.885 0.838 -1.260 1.00 97.69 190 LEU A CA 1
ATOM 1361 C C . LEU A 1 190 ? -0.598 1.504 -1.744 1.00 97.69 190 LEU A C 1
ATOM 1363 O O . LEU A 1 190 ? -0.502 2.732 -1.697 1.00 97.69 190 LEU A O 1
ATOM 1367 N N . ILE A 1 191 ? 0.376 0.727 -2.232 1.00 97.88 191 ILE A N 1
ATOM 1368 C CA . ILE A 1 191 ? 1.639 1.313 -2.694 1.00 97.88 191 ILE A CA 1
ATOM 1369 C C . ILE A 1 191 ? 1.453 2.155 -3.956 1.00 97.88 191 ILE A C 1
ATOM 1371 O O . ILE A 1 191 ? 2.202 3.101 -4.142 1.00 97.88 191 ILE A O 1
ATOM 1375 N N . ALA A 1 192 ? 0.455 1.863 -4.795 1.00 97.38 192 ALA A N 1
ATOM 1376 C CA . ALA A 1 192 ? 0.141 2.637 -5.997 1.00 97.38 192 ALA A CA 1
ATOM 1377 C C . ALA A 1 192 ? -0.835 3.801 -5.730 1.00 97.38 192 ALA A C 1
ATOM 1379 O O . ALA A 1 192 ? -1.172 4.556 -6.645 1.00 97.38 192 ALA A O 1
ATOM 1380 N N . HIS A 1 193 ? -1.320 3.958 -4.494 1.00 95.69 193 HIS A N 1
ATOM 1381 C CA . HIS A 1 193 ? -2.393 4.893 -4.186 1.00 95.69 193 HIS A CA 1
ATOM 1382 C C . HIS A 1 193 ? -1.960 6.357 -4.379 1.00 95.69 193 HIS A C 1
ATOM 1384 O O . HIS A 1 193 ? -0.871 6.766 -3.971 1.00 95.69 193 HIS A O 1
ATOM 1390 N N . ARG A 1 194 ? -2.857 7.193 -4.924 1.00 92.62 194 ARG A N 1
ATOM 1391 C CA . ARG A 1 194 ? -2.603 8.622 -5.217 1.00 92.62 194 ARG A CA 1
ATOM 1392 C C . ARG A 1 194 ? -2.220 9.467 -3.995 1.00 92.62 194 ARG A C 1
ATOM 1394 O O . ARG A 1 194 ? -1.521 10.463 -4.136 1.00 92.62 194 ARG A O 1
ATOM 1401 N N . SER A 1 195 ? -2.666 9.074 -2.800 1.00 89.56 195 SER A N 1
ATOM 1402 C CA . SER A 1 195 ? -2.295 9.744 -1.540 1.00 89.56 195 SER A CA 1
ATOM 1403 C C . SER A 1 195 ? -0.914 9.330 -1.019 1.00 89.56 195 SER A C 1
ATOM 1405 O O . SER A 1 195 ? -0.457 9.908 -0.037 1.00 89.56 195 SER A O 1
ATOM 1407 N N . PHE A 1 196 ? -0.262 8.345 -1.648 1.00 94.56 196 PHE A N 1
ATOM 1408 C CA . PHE A 1 196 ? 1.021 7.788 -1.227 1.00 94.56 196 PHE A CA 1
ATOM 1409 C C . PHE A 1 196 ? 2.091 7.937 -2.314 1.00 94.56 196 PHE A C 1
ATOM 1411 O O . PHE A 1 196 ? 2.999 8.751 -2.154 1.00 94.56 196 PHE A O 1
ATOM 1418 N N . MET A 1 197 ? 1.963 7.218 -3.437 1.00 95.81 197 MET A N 1
ATOM 1419 C CA . MET A 1 197 ? 3.023 7.094 -4.447 1.00 95.81 197 MET A CA 1
ATOM 1420 C C . MET A 1 197 ? 3.524 8.442 -4.977 1.00 95.81 197 MET A C 1
ATOM 1422 O O . MET A 1 197 ? 4.721 8.697 -4.840 1.00 95.81 197 MET A O 1
ATOM 1426 N N . PRO A 1 198 ? 2.669 9.338 -5.519 1.00 94.25 198 PRO A N 1
ATOM 1427 C CA . PRO A 1 198 ? 3.154 10.604 -6.060 1.00 94.25 198 PRO A CA 1
ATOM 1428 C C . PRO A 1 198 ? 3.898 11.416 -5.007 1.00 94.25 198 PRO A C 1
ATOM 1430 O O . PRO A 1 198 ? 4.929 12.000 -5.289 1.00 94.25 198 PRO A O 1
ATOM 1433 N N . ARG A 1 199 ? 3.430 11.393 -3.760 1.00 91.00 199 ARG A N 1
ATOM 1434 C CA . ARG A 1 199 ? 3.990 12.214 -2.686 1.00 91.00 199 ARG A CA 1
ATOM 1435 C C . ARG A 1 199 ? 5.339 11.719 -2.201 1.00 91.00 199 ARG A C 1
ATOM 1437 O O . ARG A 1 199 ? 6.195 12.537 -1.887 1.00 91.00 199 ARG A O 1
ATOM 1444 N N . VAL A 1 200 ? 5.525 10.402 -2.153 1.00 93.75 200 VAL A N 1
ATOM 1445 C CA . VAL A 1 200 ? 6.825 9.789 -1.858 1.00 93.75 200 VAL A CA 1
ATOM 1446 C C . VAL A 1 200 ? 7.804 10.042 -3.009 1.00 93.75 200 VAL A C 1
ATOM 1448 O O . VAL A 1 200 ? 8.965 10.359 -2.762 1.00 93.75 200 VAL A O 1
ATOM 1451 N N . LEU A 1 201 ? 7.347 9.965 -4.263 1.00 95.31 201 LEU A N 1
ATOM 1452 C CA . LEU A 1 201 ? 8.200 10.146 -5.442 1.00 95.31 201 LEU A CA 1
ATOM 1453 C C . LEU A 1 201 ? 8.549 11.611 -5.738 1.00 95.31 201 LEU A C 1
ATOM 1455 O O . LEU A 1 201 ? 9.639 11.879 -6.234 1.00 95.31 201 LEU A O 1
ATOM 1459 N N . THR A 1 202 ? 7.687 12.568 -5.385 1.00 92.88 202 THR A N 1
ATOM 1460 C CA . THR A 1 202 ? 7.962 14.013 -5.499 1.00 92.88 202 THR A CA 1
ATOM 1461 C C . THR A 1 202 ? 8.591 14.601 -4.235 1.00 92.88 202 THR A C 1
ATOM 1463 O O . THR A 1 202 ? 8.617 15.821 -4.066 1.00 92.88 202 THR A O 1
ATOM 1466 N N . ALA A 1 203 ? 9.051 13.758 -3.307 1.00 89.69 203 ALA A N 1
ATOM 1467 C CA . ALA A 1 203 ? 9.752 14.209 -2.114 1.00 89.69 203 ALA A CA 1
ATOM 1468 C C . ALA A 1 203 ? 10.987 15.039 -2.494 1.00 89.69 203 ALA A C 1
ATOM 1470 O O . ALA A 1 203 ? 11.695 14.725 -3.454 1.00 89.69 203 ALA A O 1
ATOM 1471 N N . GLN A 1 204 ? 11.274 16.081 -1.710 1.00 87.31 204 GLN A N 1
ATOM 1472 C CA . GLN A 1 204 ? 12.452 16.918 -1.931 1.00 87.31 204 GLN A CA 1
ATOM 1473 C C . GLN A 1 204 ? 13.724 16.067 -1.966 1.00 87.31 204 GLN A C 1
ATOM 1475 O O . GLN A 1 204 ? 13.871 15.118 -1.185 1.00 87.31 204 GLN A O 1
ATOM 1480 N N . LEU A 1 205 ? 14.632 16.423 -2.879 1.00 88.38 205 LEU A N 1
ATOM 1481 C CA . LEU A 1 205 ? 15.919 15.751 -3.073 1.00 88.38 205 LEU A CA 1
ATOM 1482 C C . LEU A 1 205 ? 15.789 14.234 -3.298 1.00 88.38 205 LEU A C 1
ATOM 1484 O O . LEU A 1 205 ? 16.661 13.481 -2.874 1.00 88.38 205 LEU A O 1
ATOM 1488 N N . ALA A 1 206 ? 14.680 13.775 -3.897 1.00 91.12 206 ALA A N 1
ATOM 1489 C CA . ALA A 1 206 ? 14.410 12.354 -4.136 1.00 91.12 206 ALA A CA 1
ATOM 1490 C C . ALA A 1 206 ? 14.473 11.479 -2.860 1.00 91.12 206 ALA A C 1
ATOM 1492 O O . ALA A 1 206 ? 14.643 10.263 -2.917 1.00 91.12 206 ALA A O 1
ATOM 1493 N N . SER A 1 207 ? 14.284 12.075 -1.677 1.00 91.31 207 SER A N 1
ATOM 1494 C CA . SER A 1 207 ? 14.460 11.406 -0.375 1.00 91.31 207 SER A CA 1
ATOM 1495 C C . SER A 1 207 ? 13.488 10.244 -0.105 1.00 91.31 207 SER A C 1
ATOM 1497 O O . SER A 1 207 ? 13.721 9.430 0.798 1.00 91.31 207 SER A O 1
ATOM 1499 N N . GLY A 1 208 ? 12.401 10.150 -0.875 1.00 93.56 208 GLY A N 1
ATOM 1500 C CA . GLY A 1 208 ? 11.440 9.047 -0.837 1.00 93.56 208 GLY A CA 1
ATOM 1501 C C . GLY A 1 208 ? 11.723 7.920 -1.836 1.00 93.56 208 GLY A C 1
ATOM 1502 O O . GLY A 1 208 ? 11.159 6.836 -1.691 1.00 93.56 208 GLY A O 1
ATOM 1503 N N . TRP A 1 209 ? 12.613 8.118 -2.813 1.00 97.12 209 TRP A N 1
ATOM 1504 C CA . TRP A 1 209 ? 12.874 7.126 -3.860 1.00 97.12 209 TRP A CA 1
ATOM 1505 C C . TRP A 1 209 ? 13.413 5.798 -3.322 1.00 97.12 209 TRP A C 1
ATOM 1507 O O . TRP A 1 209 ? 12.843 4.769 -3.682 1.00 97.12 209 TRP A O 1
ATOM 1517 N N . PRO A 1 210 ? 14.391 5.759 -2.392 1.00 97.19 210 PRO A N 1
ATOM 1518 C CA . PRO A 1 210 ? 14.887 4.484 -1.870 1.00 97.19 210 PRO A CA 1
ATOM 1519 C C . PRO A 1 210 ? 13.799 3.651 -1.178 1.00 97.19 210 PRO A C 1
ATOM 1521 O O . PRO A 1 210 ? 13.788 2.426 -1.275 1.00 97.19 210 PRO A O 1
ATOM 1524 N N . LEU A 1 211 ? 12.857 4.320 -0.503 1.00 97.06 211 LEU A N 1
ATOM 1525 C CA . LEU A 1 211 ? 11.708 3.671 0.128 1.00 97.06 211 LEU A CA 1
ATOM 1526 C C . LEU A 1 211 ? 10.753 3.094 -0.920 1.00 97.06 211 LEU A C 1
ATOM 1528 O O . LEU A 1 211 ? 10.291 1.966 -0.785 1.00 97.06 211 LEU A O 1
ATOM 1532 N N . PHE A 1 212 ? 10.440 3.858 -1.965 1.00 98.38 212 PHE A N 1
ATOM 1533 C CA . PHE A 1 212 ? 9.544 3.369 -3.006 1.00 98.38 212 PHE A CA 1
ATOM 1534 C C . PHE A 1 212 ? 10.187 2.250 -3.839 1.00 98.38 212 PHE A C 1
ATOM 1536 O O . PHE A 1 212 ? 9.522 1.272 -4.176 1.00 98.38 212 PHE A O 1
ATOM 1543 N N . ALA A 1 213 ? 11.492 2.340 -4.105 1.00 98.44 213 ALA A N 1
ATOM 1544 C CA . ALA A 1 213 ? 12.260 1.294 -4.768 1.00 98.44 213 ALA A CA 1
ATOM 1545 C C . ALA A 1 213 ? 12.231 -0.020 -3.977 1.00 98.44 213 ALA A C 1
ATOM 1547 O O . ALA A 1 213 ? 12.009 -1.070 -4.574 1.00 98.44 213 ALA A O 1
ATOM 1548 N N . SER A 1 214 ? 12.381 0.013 -2.645 1.00 98.44 214 SER A N 1
ATOM 1549 C CA . SER A 1 214 ? 12.310 -1.210 -1.833 1.00 98.44 214 SER A CA 1
ATOM 1550 C C . SER A 1 214 ? 10.926 -1.862 -1.878 1.00 98.44 214 SER A C 1
ATOM 1552 O O . SER A 1 214 ? 10.835 -3.080 -2.031 1.00 98.44 214 SER A O 1
ATOM 1554 N N . LEU A 1 215 ? 9.850 -1.067 -1.843 1.00 98.62 215 LEU A N 1
ATOM 1555 C CA . LEU A 1 215 ? 8.482 -1.555 -2.034 1.00 98.62 215 LEU A CA 1
ATOM 1556 C C . LEU A 1 215 ? 8.316 -2.185 -3.423 1.00 98.62 215 LEU A C 1
ATOM 1558 O O . LEU A 1 215 ? 7.882 -3.329 -3.538 1.00 98.62 215 LEU A O 1
ATOM 1562 N N . LEU A 1 216 ? 8.719 -1.490 -4.487 1.00 98.56 216 LEU A N 1
ATOM 1563 C CA . LEU A 1 216 ? 8.607 -2.020 -5.845 1.00 98.56 216 LEU A CA 1
ATOM 1564 C C . LEU A 1 216 ? 9.403 -3.323 -6.010 1.00 98.56 216 LEU A C 1
ATOM 1566 O O . LEU A 1 216 ? 8.883 -4.295 -6.550 1.00 98.56 216 LEU A O 1
ATOM 1570 N N . ILE A 1 217 ? 10.620 -3.398 -5.472 1.00 98.69 217 ILE A N 1
ATOM 1571 C CA . ILE A 1 217 ? 11.432 -4.621 -5.475 1.00 98.69 217 ILE A CA 1
ATOM 1572 C C . ILE A 1 217 ? 10.744 -5.753 -4.701 1.00 98.69 217 ILE A C 1
ATOM 1574 O O . ILE A 1 217 ? 10.787 -6.897 -5.151 1.00 98.69 217 ILE A O 1
ATOM 1578 N N . ALA A 1 218 ? 10.083 -5.473 -3.574 1.00 98.62 218 ALA A N 1
ATOM 1579 C CA . ALA A 1 218 ? 9.330 -6.480 -2.824 1.00 98.62 218 ALA A CA 1
ATOM 1580 C C . ALA A 1 218 ? 8.188 -7.094 -3.658 1.00 98.62 218 ALA A C 1
ATOM 1582 O O . ALA A 1 218 ? 7.996 -8.311 -3.642 1.00 98.62 218 ALA A O 1
ATOM 1583 N N . LEU A 1 219 ? 7.481 -6.276 -4.449 1.00 98.44 219 LEU A N 1
ATOM 1584 C CA . LEU A 1 219 ? 6.477 -6.752 -5.408 1.00 98.44 219 LEU A CA 1
ATOM 1585 C C . LEU A 1 219 ? 7.097 -7.614 -6.512 1.00 98.44 219 LEU A C 1
ATOM 1587 O O . LEU A 1 219 ? 6.581 -8.686 -6.826 1.00 98.44 219 LEU A O 1
ATOM 1591 N N . LEU A 1 220 ? 8.199 -7.144 -7.101 1.00 98.25 220 LEU A N 1
ATOM 1592 C CA . LEU A 1 220 ? 8.890 -7.844 -8.183 1.00 98.25 220 LEU A CA 1
ATOM 1593 C C . LEU A 1 220 ? 9.398 -9.210 -7.717 1.00 98.25 220 LEU A C 1
ATOM 1595 O O . LEU A 1 220 ? 9.142 -10.207 -8.383 1.00 98.25 220 LEU A O 1
ATOM 1599 N N . ARG A 1 221 ? 10.011 -9.279 -6.529 1.00 98.25 221 ARG A N 1
ATOM 1600 C CA . ARG A 1 221 ? 10.472 -10.530 -5.907 1.00 98.25 221 ARG A CA 1
ATOM 1601 C C . ARG A 1 221 ? 9.339 -11.507 -5.610 1.00 98.25 221 ARG A C 1
ATOM 1603 O O . ARG A 1 221 ? 9.551 -12.708 -5.704 1.00 98.25 221 ARG A O 1
ATOM 1610 N N . PHE A 1 222 ? 8.147 -11.016 -5.270 1.00 98.00 222 PHE A N 1
ATOM 1611 C CA . PHE A 1 222 ? 6.980 -11.884 -5.111 1.00 98.00 222 PHE A CA 1
ATOM 1612 C C . PHE A 1 222 ? 6.533 -12.503 -6.441 1.00 98.00 222 PHE A C 1
ATOM 1614 O O . PHE A 1 222 ? 6.187 -13.679 -6.480 1.00 98.00 222 PHE A O 1
ATOM 1621 N N . LEU A 1 223 ? 6.542 -11.730 -7.532 1.00 97.38 223 LEU A N 1
ATOM 1622 C CA . LEU A 1 223 ? 6.141 -12.207 -8.861 1.00 97.38 223 LEU A CA 1
ATOM 1623 C C . LEU A 1 223 ? 7.213 -13.068 -9.549 1.00 97.38 223 LEU A C 1
ATOM 1625 O O . LEU A 1 223 ? 6.879 -13.906 -10.385 1.00 97.38 223 LEU A O 1
ATOM 1629 N N . GLU A 1 224 ? 8.481 -12.861 -9.202 1.00 97.31 224 GLU A N 1
ATOM 1630 C CA . GLU A 1 224 ? 9.663 -13.482 -9.802 1.00 97.31 224 GLU A CA 1
ATOM 1631 C C . GLU A 1 224 ? 9.528 -14.997 -10.068 1.00 97.31 224 GLU A C 1
ATOM 1633 O O . GLU A 1 224 ? 9.645 -15.379 -11.238 1.00 97.31 224 GLU A O 1
ATOM 1638 N N . PRO A 1 225 ? 9.220 -15.865 -9.080 1.00 97.00 225 PRO A N 1
ATOM 1639 C CA . PRO A 1 225 ? 9.193 -17.312 -9.305 1.00 97.00 225 PRO A CA 1
ATOM 1640 C C . PRO A 1 225 ? 8.109 -17.732 -10.304 1.00 97.00 225 PRO A C 1
ATOM 1642 O O . PRO A 1 225 ? 8.348 -18.591 -11.154 1.00 97.00 225 PRO A O 1
ATOM 1645 N N . TYR A 1 226 ? 6.941 -17.084 -10.259 1.00 95.94 226 TYR A N 1
ATOM 1646 C CA . TYR A 1 226 ? 5.821 -17.367 -11.161 1.00 95.94 226 TYR A CA 1
ATOM 1647 C C . TYR A 1 226 ? 6.129 -16.941 -12.599 1.00 95.94 226 TYR A C 1
ATOM 1649 O O . TYR A 1 226 ? 5.813 -17.647 -13.556 1.00 95.94 226 TYR A O 1
ATOM 1657 N N . LEU A 1 227 ? 6.795 -15.794 -12.761 1.00 96.00 227 LEU A N 1
ATOM 1658 C CA . LEU A 1 227 ? 7.213 -15.287 -14.066 1.00 96.00 227 LEU A CA 1
ATOM 1659 C C . LEU A 1 227 ? 8.353 -16.113 -14.665 1.00 96.00 227 LEU A C 1
ATOM 1661 O O . LEU A 1 227 ? 8.372 -16.334 -15.874 1.00 96.00 227 LEU A O 1
ATOM 1665 N N . ARG A 1 228 ? 9.289 -16.592 -13.836 1.00 96.81 228 ARG A N 1
ATOM 1666 C CA . ARG A 1 228 ? 10.384 -17.467 -14.274 1.00 96.81 228 ARG A CA 1
ATOM 1667 C C . ARG A 1 228 ? 9.870 -18.825 -14.745 1.00 96.81 228 ARG A C 1
ATOM 1669 O O . ARG A 1 228 ? 10.327 -19.309 -15.775 1.00 96.81 228 ARG A O 1
ATOM 1676 N N . ALA A 1 229 ? 8.938 -19.420 -14.004 1.00 95.56 229 ALA A N 1
ATOM 1677 C CA . ALA A 1 229 ? 8.348 -20.714 -14.337 1.00 95.56 229 ALA A CA 1
ATOM 1678 C C . ALA A 1 229 ? 7.292 -20.640 -15.456 1.00 95.56 229 ALA A C 1
ATOM 1680 O O . ALA A 1 229 ? 6.876 -21.679 -15.960 1.00 95.56 229 ALA A O 1
ATOM 1681 N N . ALA A 1 230 ? 6.848 -19.431 -15.826 1.00 93.06 230 ALA A N 1
ATOM 1682 C CA . ALA A 1 230 ? 5.683 -19.197 -16.682 1.00 93.06 230 ALA A CA 1
ATOM 1683 C C . ALA A 1 230 ? 4.386 -19.861 -16.161 1.00 93.06 230 ALA A C 1
ATOM 1685 O O . ALA A 1 230 ? 3.448 -20.090 -16.927 1.00 93.06 230 ALA A O 1
ATOM 1686 N N . ASP A 1 231 ? 4.315 -20.120 -14.852 1.00 93.50 231 ASP A N 1
ATOM 1687 C CA . ASP A 1 231 ? 3.155 -20.699 -14.176 1.00 93.50 231 ASP A CA 1
ATOM 1688 C C . ASP A 1 231 ? 2.317 -19.586 -13.540 1.00 93.50 231 ASP A C 1
ATOM 1690 O O . ASP A 1 231 ? 2.540 -19.143 -12.409 1.00 93.50 231 ASP A O 1
ATOM 1694 N N . LEU A 1 232 ? 1.384 -19.061 -14.332 1.00 92.31 232 LEU A N 1
ATOM 1695 C CA . LEU A 1 232 ? 0.560 -17.918 -13.962 1.00 92.31 232 LEU A CA 1
ATOM 1696 C C . LEU A 1 232 ? -0.891 -18.366 -13.787 1.00 92.31 232 LEU A C 1
ATOM 1698 O O . LEU A 1 232 ? -1.661 -18.430 -14.752 1.00 92.31 232 LEU A O 1
ATOM 1702 N N . SER A 1 233 ? -1.290 -18.610 -12.539 1.00 95.44 233 SER A N 1
ATOM 1703 C CA . SER A 1 233 ? -2.710 -18.714 -12.187 1.00 95.44 233 SER A CA 1
ATOM 1704 C C . SER A 1 233 ? -3.453 -17.420 -12.546 1.00 95.44 233 SER A C 1
ATOM 1706 O O . SER A 1 233 ? -2.838 -16.363 -12.719 1.00 95.44 233 SER A O 1
ATOM 1708 N N . GLU A 1 234 ? -4.785 -17.461 -12.651 1.00 96.19 234 GLU A N 1
ATOM 1709 C CA . GLU A 1 234 ? -5.557 -16.264 -13.020 1.00 96.19 234 GLU A CA 1
ATOM 1710 C C . GLU A 1 234 ? -5.311 -15.099 -12.047 1.00 96.19 234 GLU A C 1
ATOM 1712 O O . GLU A 1 234 ? -5.092 -13.968 -12.476 1.00 96.19 234 GLU A O 1
ATOM 1717 N N . SER A 1 235 ? -5.210 -15.379 -10.746 1.00 94.75 235 SER A N 1
ATOM 1718 C CA . SER A 1 235 ? -4.871 -14.375 -9.732 1.00 94.75 235 SER A CA 1
ATOM 1719 C C . SER A 1 235 ? -3.494 -13.750 -9.972 1.00 94.75 235 SER A C 1
ATOM 1721 O O . SER A 1 235 ? -3.352 -12.527 -9.940 1.00 94.75 235 SER A O 1
ATOM 1723 N N . ILE A 1 236 ? -2.475 -14.560 -10.278 1.00 96.44 236 ILE A N 1
ATOM 1724 C CA . ILE A 1 236 ? -1.131 -14.041 -10.562 1.00 96.44 236 ILE A CA 1
ATOM 1725 C C . ILE A 1 236 ? -1.118 -13.237 -11.869 1.00 96.44 236 ILE A C 1
ATOM 1727 O O . ILE A 1 236 ? -0.483 -12.186 -11.920 1.00 96.44 236 ILE A O 1
ATOM 1731 N N . LYS A 1 237 ? -1.876 -13.639 -12.900 1.00 96.50 237 LYS A N 1
ATOM 1732 C CA . LYS A 1 237 ? -2.036 -12.842 -14.132 1.00 96.50 237 LYS A CA 1
ATOM 1733 C C . LYS A 1 237 ? -2.632 -11.465 -13.845 1.00 96.50 237 LYS A C 1
ATOM 1735 O O . LYS A 1 237 ? -2.175 -10.474 -14.416 1.00 96.50 237 LYS A O 1
ATOM 1740 N N . GLN A 1 238 ? -3.640 -11.381 -12.977 1.00 97.44 238 GLN A N 1
ATOM 1741 C CA . GLN A 1 238 ? -4.234 -10.098 -12.585 1.00 97.44 238 GLN A CA 1
ATOM 1742 C C . GLN A 1 238 ? -3.237 -9.233 -11.806 1.00 97.44 238 GLN A C 1
ATOM 1744 O O . GLN A 1 238 ? -3.102 -8.043 -12.098 1.00 97.44 238 GLN A O 1
ATOM 1749 N N . LEU A 1 239 ? -2.477 -9.828 -10.883 1.00 97.31 239 LEU A N 1
ATOM 1750 C CA . LEU A 1 239 ? -1.443 -9.112 -10.135 1.00 97.31 239 LEU A CA 1
ATOM 1751 C C . LEU A 1 239 ? -0.314 -8.613 -11.052 1.00 97.31 239 LEU A C 1
ATOM 1753 O O . LEU A 1 239 ? 0.102 -7.460 -10.948 1.00 97.31 239 LEU A O 1
ATOM 1757 N N . TYR A 1 240 ? 0.119 -9.436 -12.008 1.00 97.44 240 TYR A N 1
ATOM 1758 C CA . TYR A 1 240 ? 1.084 -9.065 -13.043 1.00 97.44 240 TYR A CA 1
ATOM 1759 C C . TYR A 1 240 ? 0.599 -7.874 -13.881 1.00 97.44 240 TYR A C 1
ATOM 1761 O O . TYR A 1 240 ? 1.333 -6.903 -14.055 1.00 97.44 240 TYR A O 1
ATOM 1769 N N . LYS A 1 241 ? -0.662 -7.886 -14.340 1.00 97.81 241 LYS A N 1
ATOM 1770 C CA . LYS A 1 241 ? -1.265 -6.741 -15.047 1.00 97.81 241 LYS A CA 1
ATOM 1771 C C . LYS A 1 241 ? -1.283 -5.480 -14.181 1.00 97.81 241 LYS A C 1
ATOM 1773 O O . LYS A 1 241 ? -1.024 -4.392 -14.690 1.00 97.81 241 LYS A O 1
ATOM 1778 N N . GLY A 1 242 ? -1.574 -5.611 -12.887 1.00 98.06 242 GLY A N 1
ATOM 1779 C CA . GLY A 1 242 ? -1.490 -4.506 -11.931 1.00 98.06 242 GLY A CA 1
ATOM 1780 C C . GLY A 1 242 ? -0.069 -3.945 -11.810 1.00 98.06 242 GLY A C 1
ATOM 1781 O O . GLY A 1 242 ? 0.118 -2.733 -11.874 1.00 98.06 242 GLY A O 1
ATOM 1782 N N . CYS A 1 243 ? 0.937 -4.818 -11.727 1.00 98.19 243 CYS A N 1
ATOM 1783 C CA . CYS A 1 243 ? 2.347 -4.430 -11.701 1.00 98.19 243 CYS A CA 1
ATOM 1784 C C . CYS A 1 243 ? 2.776 -3.717 -12.996 1.00 98.19 243 CYS A C 1
ATOM 1786 O O . CYS A 1 243 ? 3.416 -2.671 -12.933 1.00 98.19 243 CYS A O 1
ATOM 1788 N N . LEU A 1 244 ? 2.353 -4.206 -14.169 1.00 98.19 244 LEU A N 1
ATOM 1789 C CA . LEU A 1 244 ? 2.591 -3.528 -15.449 1.00 98.19 244 LEU A CA 1
ATOM 1790 C C . LEU A 1 244 ? 1.969 -2.129 -15.490 1.00 98.19 244 LEU A C 1
ATOM 1792 O O . LEU A 1 244 ? 2.610 -1.195 -15.960 1.00 98.19 244 LEU A O 1
ATOM 1796 N N . ARG A 1 245 ? 0.737 -1.965 -14.988 1.00 98.25 245 ARG A N 1
ATOM 1797 C CA . ARG A 1 245 ? 0.083 -0.649 -14.896 1.00 98.25 245 ARG A CA 1
ATOM 1798 C C . ARG A 1 245 ? 0.860 0.299 -13.989 1.00 98.25 245 ARG A C 1
ATOM 1800 O O . ARG A 1 245 ? 1.048 1.451 -14.359 1.00 98.25 245 ARG A O 1
ATOM 1807 N N . LEU A 1 246 ? 1.341 -0.189 -12.846 1.00 98.44 246 LEU A N 1
ATOM 1808 C CA . LEU A 1 246 ? 2.194 0.596 -11.957 1.00 98.44 246 LEU A CA 1
ATOM 1809 C C . LEU A 1 246 ? 3.485 1.030 -12.66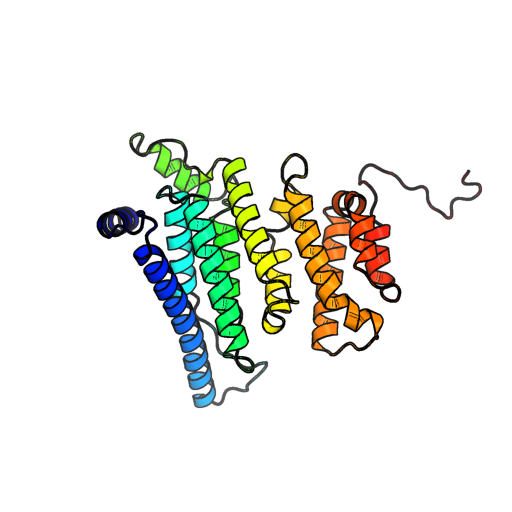8 1.00 98.44 246 LEU A C 1
ATOM 1811 O O . LEU A 1 246 ? 3.796 2.215 -12.677 1.00 98.44 246 LEU A O 1
ATOM 1815 N N . LEU A 1 247 ? 4.195 0.106 -13.324 1.00 98.50 247 LEU A N 1
ATOM 1816 C CA . LEU A 1 247 ? 5.410 0.423 -14.086 1.00 98.50 247 LEU A CA 1
ATOM 1817 C C . LEU A 1 247 ? 5.150 1.414 -15.230 1.00 98.50 247 LEU A C 1
ATOM 1819 O O . LEU A 1 247 ? 5.972 2.292 -15.458 1.00 98.50 247 LEU A O 1
ATOM 1823 N N . LEU A 1 248 ? 4.011 1.312 -15.920 1.00 98.38 248 LEU A N 1
ATOM 1824 C CA . LEU A 1 248 ? 3.607 2.264 -16.961 1.00 98.38 248 LEU A CA 1
ATOM 1825 C C . LEU A 1 248 ? 3.383 3.673 -16.404 1.00 98.38 248 LEU A C 1
ATOM 1827 O O . LEU A 1 248 ? 3.837 4.641 -17.008 1.00 98.38 248 LEU A O 1
ATOM 1831 N N . VAL A 1 249 ? 2.716 3.791 -15.252 1.00 98.19 249 VAL A N 1
ATOM 1832 C CA . VAL A 1 249 ? 2.548 5.085 -14.575 1.00 98.19 249 VAL A CA 1
ATOM 1833 C C . VAL A 1 249 ? 3.906 5.639 -14.153 1.00 98.19 249 VAL A C 1
ATOM 1835 O O . VAL A 1 249 ? 4.179 6.805 -14.400 1.00 98.19 249 VAL A O 1
ATOM 1838 N N . LEU A 1 250 ? 4.797 4.812 -13.598 1.00 98.31 250 LEU A N 1
ATOM 1839 C CA . LEU A 1 250 ? 6.155 5.240 -13.246 1.00 98.31 250 LEU A CA 1
ATOM 1840 C C . LEU A 1 250 ? 6.953 5.693 -14.473 1.00 98.31 250 LEU A C 1
ATOM 1842 O O . LEU A 1 250 ? 7.616 6.718 -14.409 1.00 98.31 250 LEU A O 1
ATOM 1846 N N . LEU A 1 251 ? 6.855 4.985 -15.597 1.00 97.94 251 LEU A N 1
ATOM 1847 C CA . LEU A 1 251 ? 7.529 5.358 -16.841 1.00 97.94 251 LEU A CA 1
ATOM 1848 C C . LEU A 1 251 ? 7.033 6.705 -17.382 1.00 97.94 251 LEU A C 1
ATOM 1850 O O . LEU A 1 251 ? 7.831 7.507 -17.856 1.00 97.94 251 LEU A O 1
ATOM 1854 N N . HIS A 1 252 ? 5.729 6.965 -17.303 1.00 96.25 252 HIS A N 1
ATOM 1855 C CA . HIS A 1 252 ? 5.141 8.206 -17.803 1.00 96.25 252 HIS A CA 1
ATOM 1856 C C . HIS A 1 252 ? 5.338 9.392 -16.842 1.00 96.25 252 HIS A C 1
ATOM 1858 O O . HIS A 1 252 ? 5.685 10.496 -17.268 1.00 96.25 252 HIS A O 1
ATOM 1864 N N . ASP A 1 253 ? 5.119 9.181 -15.542 1.00 96.31 253 ASP A N 1
ATOM 1865 C CA . ASP A 1 253 ? 5.066 10.240 -14.527 1.00 96.31 253 ASP A CA 1
ATOM 1866 C C . ASP A 1 253 ? 6.399 10.436 -13.787 1.00 96.31 253 ASP A C 1
ATOM 1868 O O . ASP A 1 253 ? 6.709 11.551 -13.364 1.00 96.31 253 ASP A O 1
ATOM 1872 N N . PHE A 1 254 ? 7.241 9.410 -13.689 1.00 97.12 254 PHE A N 1
ATOM 1873 C CA . PHE A 1 254 ? 8.487 9.440 -12.915 1.00 97.12 254 PHE A CA 1
ATOM 1874 C C . PHE A 1 254 ? 9.634 8.677 -13.615 1.00 97.12 254 PHE A C 1
ATOM 1876 O O . PHE A 1 254 ? 10.248 7.802 -12.996 1.00 97.12 254 PHE A O 1
ATOM 1883 N N . PRO A 1 255 ? 9.951 8.959 -14.896 1.00 97.25 255 PRO A N 1
ATOM 1884 C CA . PRO A 1 255 ? 10.956 8.188 -15.629 1.00 97.25 255 PRO A CA 1
ATOM 1885 C C . PRO A 1 255 ? 12.345 8.267 -14.984 1.00 97.25 255 PRO A C 1
ATOM 1887 O O . PRO A 1 255 ? 13.059 7.270 -14.959 1.00 97.25 255 PRO A O 1
ATOM 1890 N N . GLU A 1 256 ? 12.720 9.400 -14.382 1.00 97.12 256 GLU A N 1
ATOM 1891 C CA . GLU A 1 256 ? 14.010 9.563 -13.702 1.00 97.12 256 GLU A CA 1
ATOM 1892 C C . GLU A 1 256 ? 14.180 8.608 -12.510 1.00 97.12 256 GLU A C 1
ATOM 1894 O O . GLU A 1 256 ? 15.285 8.127 -12.269 1.00 97.12 256 GLU A O 1
ATOM 1899 N N . PHE A 1 257 ? 13.092 8.274 -11.806 1.00 98.19 257 PHE A N 1
ATOM 1900 C CA . PHE A 1 257 ? 13.119 7.271 -10.737 1.00 98.19 257 PHE A CA 1
ATOM 1901 C C . PHE A 1 257 ? 13.475 5.883 -11.286 1.00 98.19 257 PHE A C 1
ATOM 1903 O O . PHE A 1 257 ? 14.285 5.166 -10.695 1.00 98.19 257 PHE A O 1
ATOM 1910 N N . LEU A 1 258 ? 12.894 5.505 -12.431 1.00 98.25 258 LEU A N 1
ATOM 1911 C CA . LEU A 1 258 ? 13.222 4.241 -13.090 1.00 98.25 258 LEU A CA 1
ATOM 1912 C C . LEU A 1 258 ? 14.662 4.242 -13.608 1.00 98.25 258 LEU A C 1
ATOM 1914 O O . LEU A 1 258 ? 15.337 3.230 -13.453 1.00 98.25 258 LEU A O 1
ATOM 1918 N N . CYS A 1 259 ? 15.149 5.365 -14.148 1.00 97.19 259 CYS A N 1
ATOM 1919 C CA . CYS A 1 259 ? 16.544 5.521 -14.564 1.00 97.19 259 CYS A CA 1
ATOM 1920 C C . CYS A 1 259 ? 17.517 5.300 -13.399 1.00 97.19 259 CYS A C 1
ATOM 1922 O O . CYS A 1 259 ? 18.465 4.533 -13.534 1.00 97.19 259 CYS A O 1
ATOM 1924 N N . GLU A 1 260 ? 17.281 5.936 -12.251 1.00 97.50 260 GLU A N 1
ATOM 1925 C CA . GLU A 1 260 ? 18.171 5.852 -11.085 1.00 97.50 260 GLU A CA 1
ATOM 1926 C C . GLU A 1 260 ? 18.234 4.428 -10.513 1.00 97.50 260 GLU A C 1
ATOM 1928 O O . GLU A 1 260 ? 19.296 3.932 -10.144 1.00 97.50 260 GLU A O 1
ATOM 1933 N N . HIS A 1 261 ? 17.096 3.730 -10.484 1.00 98.19 261 HIS A N 1
ATOM 1934 C CA . HIS A 1 261 ? 16.980 2.407 -9.868 1.00 98.19 261 HIS A CA 1
ATOM 1935 C C . HIS A 1 261 ? 16.975 1.238 -10.867 1.00 98.19 261 HIS A C 1
ATOM 1937 O O . HIS A 1 261 ? 16.745 0.095 -10.460 1.00 98.19 261 HIS A O 1
ATOM 1943 N N . HIS A 1 262 ? 17.246 1.482 -12.157 1.00 98.00 262 HIS A N 1
ATOM 1944 C CA . HIS A 1 262 ? 17.102 0.481 -13.223 1.00 98.00 262 HIS A CA 1
ATOM 1945 C C . HIS A 1 262 ? 17.866 -0.815 -12.934 1.00 98.00 262 HIS A C 1
ATOM 1947 O O . HIS A 1 262 ? 17.334 -1.895 -13.188 1.00 98.00 262 HIS A O 1
ATOM 1953 N N . PHE A 1 263 ? 19.078 -0.721 -12.374 1.00 97.88 263 PHE A N 1
ATOM 1954 C CA . PHE A 1 263 ? 19.923 -1.876 -12.081 1.00 97.88 263 PHE A CA 1
ATOM 1955 C C . PHE A 1 263 ? 19.236 -2.819 -11.085 1.00 97.88 263 PHE A C 1
ATOM 1957 O O . PHE A 1 263 ? 18.938 -3.965 -11.416 1.00 97.88 263 PHE A O 1
ATOM 1964 N N . SER A 1 264 ? 18.876 -2.308 -9.903 1.00 98.00 264 SER A N 1
ATOM 1965 C CA . SER A 1 264 ? 18.231 -3.094 -8.842 1.00 98.00 264 SER A CA 1
ATOM 1966 C C . SER A 1 264 ? 16.842 -3.604 -9.236 1.00 98.00 264 SER A C 1
ATOM 1968 O O . SER A 1 264 ? 16.441 -4.695 -8.831 1.00 98.00 264 SER A O 1
ATOM 1970 N N . LEU A 1 265 ? 16.100 -2.838 -10.042 1.00 98.06 265 LEU A N 1
ATOM 1971 C CA . LEU A 1 265 ? 14.812 -3.277 -10.581 1.00 98.06 265 LEU A CA 1
ATOM 1972 C C . LEU A 1 265 ? 14.990 -4.413 -11.596 1.00 98.06 265 LEU A C 1
ATOM 1974 O O . LEU A 1 265 ? 14.264 -5.403 -11.534 1.00 98.06 265 LEU A O 1
ATOM 1978 N N . CYS A 1 266 ? 15.969 -4.315 -12.498 1.00 98.00 266 CYS A N 1
ATOM 1979 C CA . CYS A 1 266 ? 16.243 -5.353 -13.491 1.00 98.00 266 CYS A CA 1
ATOM 1980 C C . CYS A 1 266 ? 16.779 -6.645 -12.869 1.00 98.00 266 CYS A C 1
ATOM 1982 O O . CYS A 1 266 ? 16.448 -7.716 -13.373 1.00 98.00 266 CYS A O 1
ATOM 1984 N N . GLU A 1 267 ? 17.541 -6.569 -11.773 1.00 97.38 267 GLU A N 1
ATOM 1985 C CA . GLU A 1 267 ? 17.955 -7.751 -11.003 1.00 97.38 267 GLU A CA 1
ATOM 1986 C C . GLU A 1 267 ? 16.764 -8.490 -10.379 1.00 97.38 267 GLU A C 1
ATOM 1988 O O . GLU A 1 267 ? 16.766 -9.717 -10.299 1.00 97.38 267 GLU A O 1
ATOM 1993 N N . ALA A 1 268 ? 15.726 -7.761 -9.958 1.00 97.44 268 ALA A N 1
ATOM 1994 C CA . ALA A 1 268 ? 14.515 -8.352 -9.393 1.00 97.44 268 ALA A CA 1
ATOM 1995 C C . ALA A 1 268 ? 13.542 -8.902 -10.457 1.00 97.44 268 ALA A C 1
ATOM 1997 O O . ALA A 1 268 ? 12.657 -9.688 -10.121 1.00 97.44 268 ALA A O 1
ATOM 1998 N N . ILE A 1 269 ? 13.677 -8.498 -11.727 1.00 97.69 269 ILE A N 1
ATOM 1999 C CA . ILE A 1 269 ? 12.823 -8.950 -12.837 1.00 97.69 269 ILE A CA 1
ATOM 2000 C C . ILE A 1 269 ? 13.476 -10.156 -13.531 1.00 97.69 269 ILE A C 1
ATOM 2002 O O . ILE A 1 269 ? 14.565 -10.018 -14.100 1.00 97.69 269 ILE A O 1
ATOM 2006 N N . PRO A 1 270 ? 12.818 -11.328 -13.595 1.00 96.19 270 PRO A N 1
ATOM 2007 C CA . PRO A 1 270 ? 13.404 -12.506 -14.227 1.00 96.19 270 PRO A CA 1
ATOM 2008 C C . PRO A 1 270 ? 13.534 -12.337 -15.748 1.00 96.19 270 PRO A C 1
ATOM 2010 O O . PRO A 1 270 ? 12.748 -11.633 -16.380 1.00 96.19 270 PRO A O 1
ATOM 2013 N N . ALA A 1 271 ? 14.519 -13.010 -16.355 1.00 93.94 271 ALA A N 1
ATOM 2014 C CA . ALA A 1 271 ? 14.834 -12.872 -17.785 1.00 93.94 271 ALA A CA 1
ATOM 2015 C C . ALA A 1 271 ? 13.653 -13.098 -18.753 1.00 93.94 271 ALA A C 1
ATOM 2017 O O . ALA A 1 271 ? 13.546 -12.327 -19.706 1.00 93.94 271 ALA A O 1
ATOM 2018 N N . PRO A 1 272 ? 12.736 -14.060 -18.516 1.00 95.25 272 PRO A N 1
ATOM 2019 C CA . PRO A 1 272 ? 11.564 -14.245 -19.374 1.00 95.25 272 PRO A CA 1
ATOM 2020 C C . PRO A 1 272 ? 10.577 -13.068 -19.364 1.00 95.25 272 PRO A C 1
ATOM 2022 O O . PRO A 1 272 ? 9.813 -12.899 -20.312 1.00 95.25 272 PRO A O 1
ATOM 2025 N N . ALA A 1 273 ? 10.585 -12.221 -18.328 1.00 96.19 273 ALA A N 1
ATOM 2026 C CA . ALA A 1 273 ? 9.671 -11.088 -18.188 1.00 96.19 273 ALA A CA 1
ATOM 2027 C C . ALA A 1 273 ? 10.137 -9.861 -19.000 1.00 96.19 273 ALA A C 1
ATOM 2029 O O . ALA A 1 273 ? 10.282 -8.753 -18.474 1.00 96.19 273 ALA A O 1
ATOM 2030 N N . VAL A 1 274 ? 10.346 -10.059 -20.306 1.00 96.56 274 VAL A N 1
ATOM 2031 C CA . VAL A 1 274 ? 10.908 -9.068 -21.240 1.00 96.56 274 VAL A CA 1
ATOM 2032 C C . VAL A 1 274 ? 10.123 -7.756 -21.220 1.00 96.56 274 VAL A C 1
ATOM 2034 O O . VAL A 1 274 ? 10.721 -6.692 -21.120 1.00 96.56 274 VAL A O 1
ATOM 2037 N N . GLN A 1 275 ? 8.787 -7.811 -21.243 1.00 96.19 275 GLN A N 1
ATOM 2038 C CA . GLN A 1 275 ? 7.954 -6.603 -21.240 1.00 96.19 275 GLN A CA 1
ATOM 2039 C C . GLN A 1 275 ? 8.187 -5.736 -19.994 1.00 96.19 275 GLN A C 1
ATOM 2041 O O . GLN A 1 275 ? 8.351 -4.525 -20.117 1.00 96.19 275 GLN A O 1
ATOM 2046 N N . MET A 1 276 ? 8.229 -6.341 -18.802 1.00 96.19 276 MET A N 1
ATOM 2047 C CA . MET A 1 276 ? 8.467 -5.600 -17.556 1.00 96.19 276 MET A CA 1
ATOM 2048 C C . MET A 1 276 ? 9.850 -4.961 -17.551 1.00 96.19 276 MET A C 1
ATOM 2050 O O . MET A 1 276 ? 9.993 -3.797 -17.186 1.00 96.19 276 MET A O 1
ATOM 2054 N N . ARG A 1 277 ? 10.862 -5.715 -17.988 1.00 97.38 277 ARG A N 1
ATOM 2055 C CA . ARG A 1 277 ? 12.235 -5.221 -18.077 1.00 97.38 277 ARG A CA 1
ATOM 2056 C C . ARG A 1 277 ? 12.345 -4.060 -19.060 1.00 97.38 277 ARG A C 1
ATOM 2058 O O . ARG A 1 277 ? 12.961 -3.052 -18.736 1.00 97.38 277 ARG A O 1
ATOM 2065 N N . ASN A 1 278 ? 11.691 -4.164 -20.214 1.00 97.50 278 ASN A N 1
ATOM 2066 C CA . ASN A 1 278 ? 11.678 -3.102 -21.212 1.00 97.50 278 ASN A CA 1
ATOM 2067 C C . ASN A 1 278 ? 11.007 -1.832 -20.688 1.00 97.50 278 ASN A C 1
ATOM 2069 O O . ASN A 1 278 ? 11.501 -0.756 -20.991 1.00 97.50 278 ASN A O 1
ATOM 2073 N N . LEU A 1 279 ? 9.945 -1.916 -19.878 1.00 98.06 279 LEU A N 1
ATOM 2074 C CA . LEU A 1 279 ? 9.346 -0.719 -19.267 1.00 98.06 279 LEU A CA 1
ATOM 2075 C C . LEU A 1 279 ? 10.345 0.044 -18.390 1.00 98.06 279 LEU A C 1
ATOM 2077 O O . LEU A 1 279 ? 10.371 1.268 -18.433 1.00 98.06 279 LEU A O 1
ATOM 2081 N N . VAL A 1 280 ? 11.184 -0.668 -17.633 1.00 98.06 280 VAL A N 1
ATOM 2082 C CA . VAL A 1 280 ? 12.233 -0.047 -16.811 1.00 98.06 280 VAL A CA 1
ATOM 2083 C C . VAL A 1 280 ? 13.351 0.518 -17.690 1.00 98.06 280 VAL A C 1
ATOM 2085 O O . VAL A 1 280 ? 13.733 1.671 -17.527 1.00 98.06 280 VAL A O 1
ATOM 2088 N N . LEU A 1 281 ? 13.852 -0.266 -18.650 1.00 97.44 281 LEU A N 1
ATOM 2089 C CA . LEU A 1 281 ? 14.985 0.118 -19.504 1.00 97.44 281 LEU A CA 1
ATOM 2090 C C . LEU A 1 281 ? 14.639 1.149 -20.588 1.00 97.44 281 LEU A C 1
ATOM 2092 O O . LEU A 1 281 ? 15.543 1.741 -21.167 1.00 97.44 281 LEU A O 1
ATOM 2096 N N . SER A 1 282 ? 13.354 1.366 -20.872 1.00 97.00 282 SER A N 1
ATOM 2097 C CA . SER A 1 282 ? 12.897 2.411 -21.800 1.00 97.00 282 SER A CA 1
ATOM 2098 C C . SER A 1 282 ? 12.762 3.775 -21.127 1.00 97.00 282 SER A C 1
ATOM 2100 O O . SER A 1 282 ? 12.442 4.747 -21.806 1.00 97.00 282 SER A O 1
ATOM 2102 N N . ALA A 1 283 ? 12.955 3.864 -19.809 1.00 96.88 283 ALA A N 1
ATOM 2103 C CA . ALA A 1 283 ? 12.951 5.140 -19.118 1.00 96.88 283 ALA A CA 1
ATOM 2104 C C . ALA A 1 283 ? 14.191 5.959 -19.501 1.00 96.88 283 ALA A C 1
ATOM 2106 O O . ALA A 1 283 ? 15.310 5.450 -19.537 1.00 96.88 283 ALA A O 1
ATOM 2107 N N . PHE A 1 284 ? 13.985 7.244 -19.771 1.00 95.69 284 PHE A N 1
ATOM 2108 C CA . PHE A 1 284 ? 15.045 8.222 -19.991 1.00 95.69 284 PHE A CA 1
ATOM 2109 C C . PHE A 1 284 ? 14.618 9.570 -19.389 1.00 95.69 284 PHE A C 1
ATOM 2111 O O . PHE A 1 284 ? 13.416 9.826 -19.269 1.00 95.69 284 PHE A O 1
ATOM 2118 N N . PRO A 1 285 ? 15.559 10.446 -18.991 1.00 94.75 285 PRO A N 1
ATOM 2119 C CA . PRO A 1 285 ? 15.218 11.741 -18.401 1.00 94.75 285 PRO A CA 1
ATOM 2120 C C . PRO A 1 285 ? 14.333 12.579 -19.332 1.00 94.75 285 PRO A C 1
ATOM 2122 O O . PRO A 1 285 ? 14.639 12.703 -20.518 1.00 94.75 285 PRO A O 1
ATOM 2125 N N . ARG A 1 286 ? 13.285 13.230 -18.808 1.00 91.12 286 ARG A N 1
ATOM 2126 C CA . ARG A 1 286 ? 12.289 13.971 -19.619 1.00 91.12 286 ARG A CA 1
ATOM 2127 C C . ARG A 1 286 ? 12.889 15.054 -20.514 1.00 91.12 286 ARG A C 1
ATOM 2129 O O . ARG A 1 286 ? 12.329 15.381 -21.555 1.00 91.12 286 ARG A O 1
ATOM 2136 N N . ASN A 1 287 ? 14.019 15.622 -20.099 1.00 90.31 287 ASN A N 1
ATOM 2137 C CA . ASN A 1 287 ? 14.698 16.700 -20.820 1.00 90.31 287 ASN A CA 1
ATOM 2138 C C . ASN A 1 287 ? 15.630 16.190 -21.934 1.00 90.31 287 ASN A C 1
ATOM 2140 O O . ASN A 1 287 ? 16.213 16.993 -22.662 1.00 90.31 287 ASN A O 1
ATOM 2144 N N . MET A 1 288 ? 15.781 14.872 -22.078 1.00 91.31 288 MET A N 1
ATOM 2145 C CA . MET A 1 288 ? 16.561 14.253 -23.141 1.00 91.31 288 MET A CA 1
ATOM 2146 C C . MET A 1 288 ? 15.695 14.070 -24.390 1.00 91.31 288 MET A C 1
ATOM 2148 O O . MET A 1 288 ? 14.574 13.571 -24.325 1.00 91.31 288 MET A O 1
ATOM 2152 N N . ARG A 1 289 ? 16.230 14.450 -25.552 1.00 87.06 289 ARG A N 1
ATOM 2153 C CA . ARG A 1 289 ? 15.627 14.140 -26.852 1.00 87.06 289 ARG A CA 1
ATOM 2154 C C . ARG A 1 289 ? 16.401 12.998 -27.482 1.00 87.06 289 ARG A C 1
ATOM 2156 O O . ARG A 1 289 ? 17.572 13.165 -27.812 1.00 87.06 289 ARG A O 1
ATOM 2163 N N . LEU A 1 290 ? 15.750 11.852 -27.629 1.00 87.88 290 LEU A N 1
ATOM 2164 C CA . LEU A 1 290 ? 16.329 10.715 -28.329 1.00 87.88 290 LEU A CA 1
ATOM 2165 C C . LEU A 1 290 ? 16.214 10.947 -29.844 1.00 87.88 290 LEU A C 1
ATOM 2167 O O . LEU A 1 290 ? 15.130 11.316 -30.307 1.00 87.88 290 LEU A O 1
ATOM 2171 N N . PRO A 1 291 ? 17.298 10.774 -30.620 1.00 90.88 291 PRO A N 1
ATOM 2172 C CA . PRO A 1 291 ? 17.197 10.766 -32.072 1.00 90.88 291 PRO A CA 1
ATOM 2173 C C . PRO A 1 291 ? 16.353 9.569 -32.520 1.00 90.88 291 PRO A C 1
ATOM 2175 O O . PRO A 1 291 ? 16.379 8.517 -31.880 1.00 90.88 291 PRO A O 1
ATOM 2178 N N . ASP A 1 292 ? 15.617 9.722 -33.621 1.00 90.94 292 ASP A N 1
ATOM 2179 C CA . ASP A 1 292 ? 14.881 8.602 -34.207 1.00 90.94 292 ASP A CA 1
ATOM 2180 C C . ASP A 1 292 ? 15.888 7.535 -34.690 1.00 90.94 292 ASP A C 1
ATOM 2182 O O . ASP A 1 292 ? 16.724 7.855 -35.546 1.00 90.94 292 ASP A O 1
ATOM 2186 N N . PRO A 1 293 ? 15.822 6.286 -34.178 1.00 91.69 293 PRO A N 1
ATOM 2187 C CA . PRO A 1 293 ? 16.715 5.198 -34.580 1.00 91.69 293 PRO A CA 1
ATOM 2188 C C . PRO A 1 293 ? 16.699 4.895 -36.081 1.00 91.69 293 PRO A C 1
ATOM 2190 O O . PRO A 1 293 ? 17.657 4.325 -36.597 1.00 91.69 293 PRO A O 1
ATOM 2193 N N . PHE A 1 294 ? 15.628 5.267 -36.786 1.00 93.12 294 PHE A N 1
ATOM 2194 C CA . PHE A 1 294 ? 15.482 5.057 -38.226 1.00 93.12 294 PHE A CA 1
ATOM 2195 C C . PHE A 1 294 ? 15.956 6.252 -39.066 1.00 93.12 294 PHE A C 1
ATOM 2197 O O . PHE A 1 294 ? 15.819 6.232 -40.291 1.00 93.12 294 PHE A O 1
ATOM 2204 N N . THR A 1 295 ? 16.546 7.279 -38.442 1.00 91.75 295 THR A N 1
ATOM 2205 C CA . THR A 1 295 ? 17.123 8.418 -39.166 1.00 91.75 295 THR A CA 1
ATOM 2206 C C . THR A 1 295 ? 18.304 7.941 -40.023 1.00 91.75 295 THR A C 1
ATOM 2208 O O . THR A 1 295 ? 19.294 7.442 -39.479 1.00 91.75 295 THR A O 1
ATOM 2211 N N . PRO A 1 296 ? 18.258 8.096 -41.360 1.00 90.94 296 PRO A N 1
ATOM 2212 C CA . PRO A 1 296 ? 19.349 7.661 -42.222 1.00 90.94 296 PRO A CA 1
ATOM 2213 C C . PRO A 1 296 ? 20.625 8.459 -41.930 1.00 90.94 296 PRO A C 1
ATOM 2215 O O . PRO A 1 296 ? 20.587 9.681 -41.792 1.00 90.94 296 PRO A O 1
ATOM 2218 N N . ASN A 1 297 ? 21.767 7.766 -41.892 1.00 91.25 297 ASN A N 1
ATOM 2219 C CA . ASN A 1 297 ? 23.089 8.333 -41.585 1.00 91.25 297 ASN A CA 1
ATOM 2220 C C . ASN A 1 297 ? 23.212 8.970 -40.185 1.00 91.25 297 ASN A C 1
ATOM 2222 O O . ASN A 1 297 ? 24.030 9.877 -40.002 1.00 91.25 297 ASN A O 1
ATOM 2226 N N . LEU A 1 298 ? 22.424 8.510 -39.204 1.00 82.88 298 LEU A N 1
ATOM 2227 C CA . LEU A 1 298 ? 22.646 8.845 -37.797 1.00 82.88 298 LEU A CA 1
ATOM 2228 C C . LEU A 1 298 ? 24.064 8.397 -37.391 1.00 82.88 298 LEU A C 1
ATOM 2230 O O . LEU A 1 298 ? 24.426 7.238 -37.596 1.00 82.88 298 LEU A O 1
ATOM 2234 N N . LYS A 1 299 ? 24.870 9.340 -36.894 1.00 71.12 299 LYS A N 1
ATOM 2235 C CA . LYS A 1 299 ? 26.262 9.129 -36.472 1.00 71.12 299 LYS A CA 1
ATOM 2236 C C . LYS A 1 299 ? 26.356 8.829 -34.986 1.00 71.12 299 LYS A C 1
ATOM 2238 O O . LYS A 1 299 ? 25.627 9.503 -34.226 1.00 71.12 299 LYS A O 1
#

Organism: NCBI:txid47790